Protein 2NRA (pdb70)

Organism: Escherichia coli (NCBI:txid562)

InterPro domains:
  IPR000525 Initiator Rep protein, WH1 domain [PF01051] (15-178)
  IPR036388 Winged helix-like DNA-binding domain superfamily [G3DSA:1.10.10.10] (1-166)
  IPR036388 Winged helix-like DNA-binding domain superfamily [G3DSA:1.10.10.10] (167-276)
  IPR036390 Winged helix DNA-binding domain superfamily [SSF46785] (10-150)
  IPR036390 Winged helix DNA-binding domain superfamily [SSF46785] (152-266)

B-factor: mean 81.52, std 14.42, range [54.98, 147.22]

Sequence (252 aa):
VNKKTKIRHRNELNHTLAQLPLPAKRVMYMALALIDSKEPLERGRVFKIRAEDLAALAKITPSLAYRQLKEGGKLLGASKISLRGDDIIALAKELNSEELDLNIIEWIAYSPDEGYLSLKFTRTIEPYISSLIGKKNKFTTQLLTASLRLSSQYSSSLYQLIRKHYSNFKKKNYFIISVDELKEELIAYTFDKDGNIEYKYPDFPIFKRDVLNKAIAEIKKKTEISFVGFTVHEKEGRKISKLKFEFVVDED

Solvent-accessible surface area: 13627 Å² total; per-residue (Å²): 90,77,170,82,27,109,2,38,0,35,26,65,0,14,30,2,2,4,79,4,53,43,27,0,9,11,1,1,5,10,0,3,18,77,17,85,18,43,90,113,13,134,149,60,64,75,3,94,7,96,0,117,72,2,5,72,29,3,154,48,101,70,79,44,0,92,147,19,0,83,77,0,2,139,62,0,25,66,21,125,4,26,41,148,48,90,28,41,67,44,2,50,73,84,63,160,161,173,141,109,66,63,49,2,9,109,117,40,40,39,23,108,139,112,21,42,2,12,0,51,12,3,145,10,0,26,27,2,1,36,0,127,124,37,152,127,113,111,16,1,41,2,31,0,21,3,6,0,68,1,60,37,65,40,1,10,6,0,1,10,5,0,11,75,64,38,73,93,80,63,81,56,8,137,12,95,14,32,25,60,71,0,8,56,38,0,30,0,35,57,128,95,191,100,62,106,110,98,49,97,59,111,78,35,98,69,0,85,131,40,1,0,63,138,3,15,60,31,0,104,162,62,26,23,0,29,145,9,35,41,80,90,97,77,171,90,78,111,169,54,17,74,4,88,0,79,2,44,23,72,122,177

Foldseek 3Di:
DDQQQKFKWFPQQLLLLLPQDLLLNLVVLQQRSPDPLAAFDPQQDKDKDFLVVLCVLQVHPSVVSLVSQQVSQVRLQVGFRDGDDVVVVVLVVVLDVDDDDGRQFPDKDADVPPRIIMTGGDPSRRPGRRDNPDPVLRMFMDGSSLCSHQPDSLLNLVRRVVRSQPDDVDWKTKDKDWPVVSCSSSVQWDDDDPDDIDGHQPAPVSCCVVRVPVNQVRCCVRHQWPDKDKDQDDCPPPDGTMIMIMTTGHPD

Structure (mmCIF, N/CA/C/O backbone):
data_2NRA
#
_entry.id   2NRA
#
_cell.length_a   125.900
_cell.length_b   125.900
_cell.length_c   138.200
_cell.angle_alpha   90.00
_cell.angle_beta   90.00
_cell.angle_gamma   120.00
#
_symmetry.space_group_name_H-M   'P 61 2 2'
#
loop_
_entity.id
_entity.type
_entity.pdbx_description
1 polymer "5'-D(*GP*AP*AP*CP*AP*TP*GP*AP*GP*AP*GP*CP*TP*TP*AP*GP*TP*AP*CP*GP*TP*CP*T)-3'"
2 polymer "5'-D(*GP*AP*CP*GP*TP*AP*CP*TP*AP*AP*GP*CP*TP*CP*TP*CP*AP*TP*GP*TP*TP*CP*T)-3'"
3 polymer 'PI protein'
#
loop_
_atom_site.group_PDB
_atom_site.id
_atom_site.type_symbol
_atom_site.label_atom_id
_atom_site.label_alt_id
_atom_site.label_comp_id
_atom_site.label_asym_id
_atom_site.label_entity_id
_atom_site.label_seq_id
_atom_site.pdbx_PDB_ins_code
_atom_site.Cartn_x
_atom_site.Cartn_y
_atom_site.Cartn_z
_atom_site.occupancy
_atom_site.B_iso_or_equiv
_atom_site.auth_seq_id
_atom_site.auth_comp_id
_atom_site.auth_asym_id
_atom_site.auth_atom_id
_atom_site.pdbx_PDB_model_num
ATOM 937 N N . VAL C 3 9 ? -23.237 94.210 53.557 1.00 94.53 9 VAL C N 1
ATOM 938 C CA . VAL C 3 9 ? -23.981 93.877 54.806 1.00 94.65 9 VAL C CA 1
ATOM 939 C C . VAL C 3 9 ? -25.380 94.481 54.725 1.00 94.52 9 VAL C C 1
ATOM 940 O O . VAL C 3 9 ? -25.508 95.690 54.494 1.00 95.27 9 VAL C O 1
ATOM 942 N N . ASN C 3 10 ? -26.415 93.655 54.929 1.00 93.67 10 ASN C N 1
ATOM 943 C CA . ASN C 3 10 ? -27.836 94.026 54.666 1.00 92.60 10 ASN C CA 1
ATOM 944 C C . ASN C 3 10 ? -28.129 94.217 53.151 1.00 91.78 10 ASN C C 1
ATOM 945 O O . ASN C 3 10 ? -27.234 94.082 52.317 1.00 91.41 10 ASN C O 1
ATOM 947 N N . LYS C 3 11 ? -29.378 94.523 52.806 1.00 90.88 11 LYS C N 1
ATOM 948 C CA . LYS C 3 11 ? -29.850 94.418 51.419 1.00 89.78 11 LYS C CA 1
ATOM 949 C C . LYS C 3 11 ? -30.203 95.775 50.769 1.00 88.88 11 LYS C C 1
ATOM 950 O O . LYS C 3 11 ? -30.566 95.833 49.580 1.00 88.81 11 LYS C O 1
ATOM 956 N N . LYS C 3 12 ? -30.108 96.850 51.558 1.00 87.37 12 LYS C N 1
ATOM 957 C CA . LYS C 3 12 ? -30.264 98.226 51.059 1.00 85.68 12 LYS C CA 1
ATOM 958 C C . LYS C 3 12 ? -28.925 98.985 51.139 1.00 84.48 12 LYS C C 1
ATOM 959 O O . LYS C 3 12 ? -28.866 100.215 51.131 1.00 83.87 12 LYS C O 1
ATOM 961 N N . THR C 3 13 ? -27.855 98.205 51.205 1.00 83.29 13 THR C N 1
ATOM 962 C CA . THR C 3 13 ? -26.480 98.692 51.205 1.00 82.45 13 THR C CA 1
ATOM 963 C C . THR C 3 13 ? -26.062 99.414 49.913 1.00 81.36 13 THR C C 1
ATOM 964 O O . THR C 3 13 ? -26.526 99.091 48.814 1.00 81.44 13 THR C O 1
ATOM 968 N N . LYS C 3 14 ? -25.176 100.390 50.061 1.00 79.90 14 LYS C N 1
ATOM 969 C CA . LYS C 3 14 ? -24.746 101.220 48.947 1.00 78.62 14 LYS C CA 1
ATOM 970 C C . LYS C 3 14 ? -23.248 101.231 48.882 1.00 76.98 14 LYS C C 1
ATOM 971 O O . LYS C 3 14 ? -22.577 101.194 49.895 1.00 76.95 14 LYS C O 1
ATOM 977 N N . ILE C 3 15 ? -22.736 101.276 47.668 1.00 75.47 15 ILE C N 1
ATOM 978 C CA . ILE C 3 15 ? -21.321 101.366 47.428 1.00 73.73 15 ILE C CA 1
ATOM 979 C C . ILE C 3 15 ? -21.131 102.656 46.679 1.00 72.83 15 ILE C C 1
ATOM 980 O O . ILE C 3 15 ? -22.039 103.112 45.991 1.00 72.51 15 ILE C O 1
ATOM 985 N N . ARG C 3 16 ? -19.957 103.250 46.831 1.00 71.94 16 ARG C N 1
ATOM 986 C CA . ARG C 3 16 ? -19.708 104.589 46.339 1.00 71.52 16 ARG C CA 1
ATOM 987 C C . ARG C 3 16 ? -18.237 104.701 45.964 1.00 71.16 16 ARG C C 1
ATOM 988 O O . ARG C 3 16 ? -17.383 104.152 46.669 1.00 70.77 16 ARG C O 1
ATOM 996 N N . HIS C 3 17 ? -17.960 105.376 44.841 1.00 70.83 17 HIS C N 1
ATOM 997 C CA . HIS C 3 17 ? -16.604 105.537 44.302 1.00 70.58 17 HIS C CA 1
ATOM 998 C C . HIS C 3 17 ? -16.508 106.763 43.420 1.00 70.62 17 HIS C C 1
ATOM 999 O O . HIS C 3 17 ? -17.533 107.277 42.982 1.00 70.86 17 HIS C O 1
ATOM 1006 N N . ARG C 3 18 ? -15.290 107.235 43.146 1.00 70.71 18 ARG C N 1
ATOM 1007 C CA . ARG C 3 18 ? -15.131 108.408 42.270 1.00 70.90 18 ARG C CA 1
ATOM 1008 C C . ARG C 3 18 ? -15.544 108.098 40.841 1.00 70.11 18 ARG C C 1
ATOM 1009 O O . ARG C 3 18 ? -15.342 107.001 40.354 1.00 70.43 18 ARG C O 1
ATOM 1017 N N . ASN C 3 19 ? -16.172 109.054 40.178 1.00 69.71 19 ASN C N 1
ATOM 1018 C CA . ASN C 3 19 ? -16.592 108.855 38.804 1.00 68.82 19 ASN C CA 1
ATOM 1019 C C . ASN C 3 19 ? -15.426 108.407 37.966 1.00 68.68 19 ASN C C 1
ATOM 1020 O O . ASN C 3 19 ? -15.562 107.582 37.075 1.00 69.43 19 ASN C O 1
ATOM 1025 N N . GLU C 3 20 ? -14.257 108.924 38.289 1.00 68.19 20 GLU C N 1
ATOM 1026 C CA . GLU C 3 20 ? -13.065 108.599 37.556 1.00 67.60 20 GLU C CA 1
ATOM 1027 C C . GLU C 3 20 ? -12.811 107.107 37.519 1.00 66.98 20 GLU C C 1
ATOM 1028 O O . GLU C 3 20 ? -12.010 106.660 36.716 1.00 67.43 20 GLU C O 1
ATOM 1034 N N . LEU C 3 21 ? -13.499 106.333 38.361 1.00 66.44 21 LEU C N 1
ATOM 1035 C CA . LEU C 3 21 ? -13.258 104.884 38.447 1.00 65.89 21 LEU C CA 1
ATOM 1036 C C . LEU C 3 21 ? -14.220 104.025 37.612 1.00 66.13 21 LEU C C 1
ATOM 1037 O O . LEU C 3 21 ? -14.048 102.811 37.470 1.00 66.45 21 LEU C O 1
ATOM 1042 N N . ASN C 3 22 ? -15.219 104.664 37.035 1.00 66.18 22 ASN C N 1
ATOM 1043 C CA . ASN C 3 22 ? -16.278 103.940 36.381 1.00 65.89 22 ASN C CA 1
ATOM 1044 C C . ASN C 3 22 ? -15.792 103.042 35.299 1.00 65.54 22 ASN C C 1
ATOM 1045 O O . ASN C 3 22 ? -16.127 101.870 35.282 1.00 65.46 22 ASN C O 1
ATOM 1050 N N . HIS C 3 23 ? -14.970 103.593 34.424 1.00 65.45 23 HIS C N 1
ATOM 1051 C CA . HIS C 3 23 ? -14.432 102.844 33.307 1.00 65.43 23 HIS C CA 1
ATOM 1052 C C . HIS C 3 23 ? -13.644 101.619 33.748 1.00 64.70 23 HIS C C 1
ATOM 1053 O O . HIS C 3 23 ? -13.695 100.575 33.111 1.00 64.39 23 HIS C O 1
ATOM 1060 N N . THR C 3 24 ? -12.912 101.744 34.843 1.00 64.07 24 THR C N 1
ATOM 1061 C CA . THR C 3 24 ? -12.152 100.616 35.330 1.00 63.40 24 THR C CA 1
ATOM 1062 C C . THR C 3 24 ? -13.093 99.488 35.692 1.00 63.17 24 THR C C 1
ATOM 1063 O O . THR C 3 24 ? -12.865 98.337 35.312 1.00 63.90 24 THR C O 1
ATOM 1067 N N . LEU C 3 25 ? -14.160 99.813 36.413 1.00 62.38 25 LEU C N 1
ATOM 1068 C CA . LEU C 3 25 ? -15.111 98.799 36.831 1.00 60.75 25 LEU C CA 1
ATOM 1069 C C . LEU C 3 25 ? -15.761 98.152 35.626 1.00 60.29 25 LEU C C 1
ATOM 1070 O O . LEU C 3 25 ? -15.866 96.939 35.568 1.00 59.98 25 LEU C O 1
ATOM 1075 N N . ALA C 3 26 ? -16.152 98.955 34.649 1.00 60.11 26 ALA C N 1
ATOM 1076 C CA . ALA C 3 26 ? -16.829 98.445 33.468 1.00 60.91 26 ALA C CA 1
ATOM 1077 C C . ALA C 3 26 ? -15.972 97.380 32.738 1.00 62.10 26 ALA C C 1
ATOM 1078 O O . ALA C 3 26 ? -16.470 96.318 32.302 1.00 62.43 26 ALA C O 1
ATOM 1080 N N . GLN C 3 27 ? -14.679 97.669 32.618 1.00 62.90 27 GLN C N 1
ATOM 1081 C CA . GLN C 3 27 ? -13.714 96.734 32.072 1.00 63.12 27 GLN C CA 1
ATOM 1082 C C . GLN C 3 27 ? -13.655 95.376 32.745 1.00 62.47 27 GLN C C 1
ATOM 1083 O O . GLN C 3 27 ? -13.240 94.429 32.108 1.00 62.92 27 GLN C O 1
ATOM 1089 N N . LEU C 3 28 ? -13.994 95.274 34.026 1.00 61.92 28 LEU C N 1
ATOM 1090 C CA . LEU C 3 28 ? -13.737 94.026 34.737 1.00 61.87 28 LEU C CA 1
ATOM 1091 C C . LEU C 3 28 ? -14.719 92.947 34.303 1.00 62.76 28 LEU C C 1
ATOM 1092 O O . LEU C 3 28 ? -15.947 93.166 34.318 1.00 63.68 28 LEU C O 1
ATOM 1097 N N . PRO C 3 29 ? -14.194 91.775 33.912 1.00 62.47 29 PRO C N 1
ATOM 1098 C CA . PRO C 3 29 ? -14.995 90.582 33.806 1.00 62.55 29 PRO C CA 1
ATOM 1099 C C . PRO C 3 29 ? -15.940 90.414 35.004 1.00 63.08 29 PRO C C 1
ATOM 1100 O O . PRO C 3 29 ? -15.596 90.743 36.162 1.00 63.47 29 PRO C O 1
ATOM 1104 N N . LEU C 3 30 ? -17.121 89.885 34.718 1.00 63.16 30 LEU C N 1
ATOM 1105 C CA . LEU C 3 30 ? -18.170 89.748 35.717 1.00 63.17 30 LEU C CA 1
ATOM 1106 C C . LEU C 3 30 ? -17.700 89.231 37.080 1.00 62.72 30 LEU C C 1
ATOM 1107 O O . LEU C 3 30 ? -18.118 89.759 38.113 1.00 62.75 30 LEU C O 1
ATOM 1112 N N . PRO C 3 31 ? -16.855 88.183 37.098 1.00 62.26 31 PRO C N 1
ATOM 1113 C CA . PRO C 3 31 ? -16.491 87.717 38.425 1.00 61.87 31 PRO C CA 1
ATOM 1114 C C . PRO C 3 31 ? -15.674 88.696 39.209 1.00 61.39 31 PRO C C 1
ATOM 1115 O O . PRO C 3 31 ? -15.984 88.908 40.358 1.00 62.22 31 PRO C O 1
ATOM 1119 N N . ALA C 3 32 ? -14.689 89.335 38.605 1.00 61.02 32 ALA C N 1
ATOM 1120 C CA . ALA C 3 32 ? -13.841 90.243 39.358 1.00 61.11 32 ALA C CA 1
ATOM 1121 C C . ALA C 3 32 ? -14.727 91.364 39.825 1.00 61.74 32 ALA C C 1
ATOM 1122 O O . ALA C 3 32 ? -14.676 91.804 40.985 1.00 61.44 32 ALA C O 1
ATOM 1124 N N . LYS C 3 33 ? -15.600 91.772 38.911 1.00 62.62 33 LYS C N 1
ATOM 1125 C CA . LYS C 3 33 ? -16.558 92.822 39.178 1.00 63.18 33 LYS C CA 1
ATOM 1126 C C . LYS C 3 33 ? -17.228 92.496 40.472 1.00 62.59 33 LYS C C 1
ATOM 1127 O O . LYS C 3 33 ? -17.241 93.301 41.380 1.00 63.24 33 LYS C O 1
ATOM 1133 N N . ARG C 3 34 ? -17.759 91.287 40.561 1.00 61.96 34 ARG C N 1
ATOM 1134 C CA . ARG C 3 34 ? -18.418 90.866 41.765 1.00 61.28 34 ARG C CA 1
ATOM 1135 C C . ARG C 3 34 ? -17.510 91.009 42.964 1.00 61.16 34 ARG C C 1
ATOM 1136 O O . ARG C 3 34 ? -17.895 91.638 43.940 1.00 61.80 34 ARG C O 1
ATOM 1144 N N . VAL C 3 35 ? -16.285 90.520 42.907 1.00 60.58 35 VAL C N 1
ATOM 1145 C CA . VAL C 3 35 ? -15.518 90.609 44.131 1.00 60.29 35 VAL C CA 1
ATOM 1146 C C . VAL C 3 35 ? -15.240 92.042 44.492 1.00 60.51 35 VAL C C 1
ATOM 1147 O O . VAL C 3 35 ? -15.295 92.406 45.656 1.00 60.32 35 VAL C O 1
ATOM 1151 N N . MET C 3 36 ? -15.023 92.870 43.486 1.00 61.31 36 MET C N 1
ATOM 1152 C CA . MET C 3 36 ? -14.769 94.286 43.702 1.00 62.56 36 MET C CA 1
ATOM 1153 C C . MET C 3 36 ? -15.872 94.998 44.463 1.00 63.71 36 MET C C 1
ATOM 1154 O O . MET C 3 36 ? -15.582 95.797 45.342 1.00 64.05 36 MET C O 1
ATOM 1159 N N . TYR C 3 37 ? -17.128 94.733 44.112 1.00 64.81 37 TYR C N 1
ATOM 1160 C CA . TYR C 3 37 ? -18.228 95.397 44.755 1.00 66.36 37 TYR C CA 1
ATOM 1161 C C . TYR C 3 37 ? -18.383 94.935 46.200 1.00 66.79 37 TYR C C 1
ATOM 1162 O O . TYR C 3 37 ? -18.653 95.740 47.094 1.00 66.89 37 TYR C O 1
ATOM 1171 N N . MET C 3 38 ? -18.227 93.638 46.432 1.00 66.98 38 MET C N 1
ATOM 1172 C CA . MET C 3 38 ? -18.21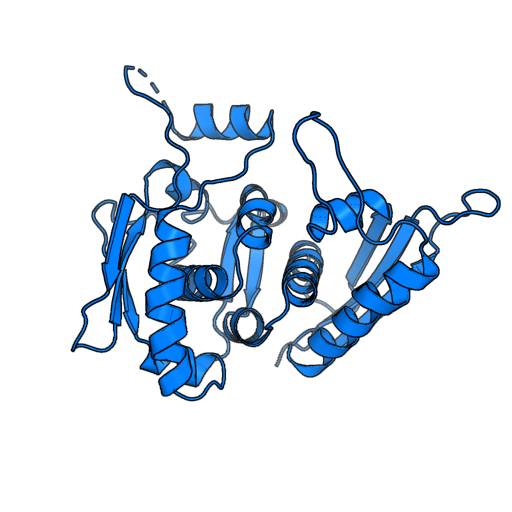0 93.112 47.784 1.00 67.32 38 MET C CA 1
ATOM 1173 C C . MET C 3 38 ? -17.204 93.869 48.623 1.00 66.63 38 MET C C 1
ATOM 1174 O O . MET C 3 38 ? -17.514 94.341 49.731 1.00 66.45 38 MET C O 1
ATOM 1179 N N . ALA C 3 39 ? -15.993 93.988 48.099 1.00 65.93 39 ALA C N 1
ATOM 1180 C CA . ALA C 3 39 ? -14.978 94.708 48.828 1.00 66.20 39 ALA C CA 1
ATOM 1181 C C . ALA C 3 39 ? -15.464 96.134 49.135 1.00 66.32 39 ALA C C 1
ATOM 1182 O O . ALA C 3 39 ? -15.350 96.586 50.274 1.00 66.95 39 ALA C O 1
ATOM 1184 N N . LEU C 3 40 ? -16.051 96.823 48.160 1.00 65.63 40 LEU C N 1
ATOM 1185 C CA . LEU C 3 40 ? -16.544 98.170 48.429 1.00 65.45 40 LEU C CA 1
ATOM 1186 C C . LEU C 3 40 ? -17.680 98.194 49.442 1.00 65.50 40 L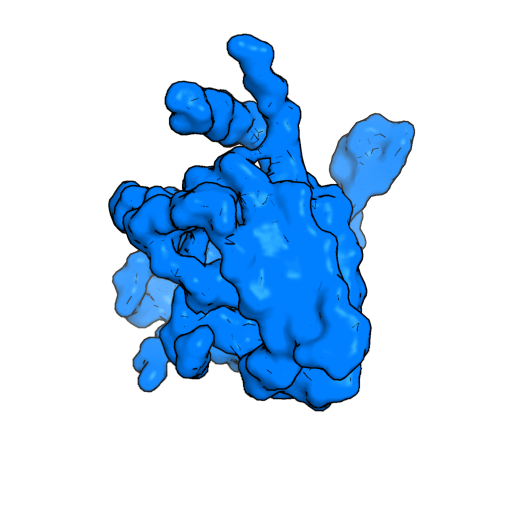EU C C 1
ATOM 1187 O O . LEU C 3 40 ? -17.800 99.157 50.208 1.00 64.95 40 LEU C O 1
ATOM 1192 N N . ALA C 3 41 ? -18.494 97.133 49.452 1.00 65.79 41 ALA C N 1
ATOM 1193 C CA . ALA C 3 41 ? -19.589 97.015 50.409 1.00 65.94 41 ALA C CA 1
ATOM 1194 C C . ALA C 3 41 ? -19.019 97.122 51.811 1.00 66.76 41 ALA C C 1
ATOM 1195 O O . ALA C 3 41 ? -19.657 97.675 52.704 1.00 67.04 41 ALA C O 1
ATOM 1197 N N . LEU C 3 42 ? -17.795 96.633 51.991 1.00 67.48 42 LEU C N 1
ATOM 1198 C CA . LEU C 3 42 ? -17.156 96.628 53.298 1.00 67.89 42 LEU C CA 1
ATOM 1199 C C . LEU C 3 42 ? -16.562 97.967 53.700 1.00 68.49 42 LEU C C 1
ATOM 1200 O O . LEU C 3 42 ? -15.922 98.068 54.744 1.00 68.00 42 LEU C O 1
ATOM 1205 N N . ILE C 3 43 ? -16.740 98.997 52.882 1.00 69.61 43 ILE C N 1
ATOM 1206 C CA . ILE C 3 43 ? -15.971 100.217 53.112 1.00 70.94 43 ILE C CA 1
ATOM 1207 C C . ILE C 3 43 ? -16.787 101.396 53.599 1.00 72.39 43 ILE C C 1
ATOM 1208 O O . ILE C 3 43 ? -17.781 101.789 52.976 1.00 72.75 43 ILE C O 1
ATOM 1213 N N . ASP C 3 44 ? -16.380 101.991 54.710 1.00 74.22 44 ASP C N 1
ATOM 1214 C CA . ASP C 3 44 ? -16.981 103.272 55.006 1.00 76.15 44 ASP C CA 1
ATOM 1215 C C . ASP C 3 44 ? -16.408 104.290 54.014 1.00 77.39 44 ASP C C 1
ATOM 1216 O O . ASP C 3 44 ? -15.302 104.829 54.192 1.00 78.19 44 ASP C O 1
ATOM 1221 N N . SER C 3 45 ? -17.178 104.526 52.964 1.00 78.14 45 SER C N 1
ATOM 1222 C CA . SER C 3 45 ? -16.827 105.423 51.882 1.00 79.09 45 SER C CA 1
ATOM 1223 C C . SER C 3 45 ? -16.281 106.813 52.288 1.00 79.64 45 SER C C 1
ATOM 1224 O O . SER C 3 45 ? -15.492 107.412 51.548 1.00 79.71 45 SER C O 1
ATOM 1227 N N . LYS C 3 46 ? -16.706 107.325 53.449 1.00 80.34 46 LYS C N 1
ATOM 1228 C CA . LYS C 3 46 ? -16.375 108.703 53.887 1.00 80.82 46 LYS C CA 1
ATOM 1229 C C . LYS C 3 46 ? -15.040 108.879 54.616 1.00 81.14 46 LYS C C 1
ATOM 1230 O O . LYS C 3 46 ? -14.499 109.977 54.650 1.00 80.99 46 LYS C O 1
ATOM 1232 N N . GLU C 3 47 ? -14.523 107.806 55.206 1.00 81.81 47 GLU C N 1
ATOM 1233 C CA . GLU C 3 47 ? -13.270 107.859 55.959 1.00 82.45 47 GLU C CA 1
ATOM 1234 C C . GLU C 3 47 ? -12.112 107.262 55.135 1.00 82.66 47 GLU C C 1
ATOM 1235 O O . GLU C 3 47 ? -12.359 106.598 54.128 1.00 82.39 47 GLU C O 1
ATOM 1241 N N . PRO C 3 48 ? -10.845 107.502 55.549 1.00 82.94 48 PRO C N 1
ATOM 1242 C CA . PRO C 3 48 ? -9.687 106.800 54.958 1.00 83.28 48 PRO C CA 1
ATOM 1243 C C . PRO C 3 48 ? -9.672 105.286 55.212 1.00 83.71 48 PRO C C 1
ATOM 1244 O O . PRO C 3 48 ? -10.491 104.770 55.971 1.00 83.74 48 PRO C O 1
ATOM 1248 N N . LEU C 3 49 ? -8.745 104.586 54.569 1.00 84.38 49 LEU C N 1
ATOM 1249 C CA . LEU C 3 49 ? -8.546 103.168 54.828 1.00 85.34 49 LEU C CA 1
ATOM 1250 C C . LEU C 3 49 ? -7.351 102.973 55.722 1.00 86.42 49 LEU C C 1
ATOM 1251 O O . LEU C 3 49 ? -6.334 103.623 55.521 1.00 86.90 49 LEU C O 1
ATOM 1256 N N . GLU C 3 50 ? -7.446 102.051 56.673 1.00 87.64 50 GLU C N 1
ATOM 1257 C CA . GLU C 3 50 ? -6.294 101.678 57.521 1.00 89.05 50 GLU C CA 1
ATOM 1258 C C . GLU C 3 50 ? -4.967 101.300 56.787 1.00 89.25 50 GLU C C 1
ATOM 1259 O O . GLU C 3 50 ? -3.984 100.897 57.434 1.00 89.43 50 GLU C O 1
ATOM 1265 N N . ARG C 3 51 ? -4.944 101.448 55.454 1.00 89.49 51 ARG C N 1
ATOM 1266 C CA . ARG C 3 51 ? -3.743 101.224 54.594 1.00 89.43 51 ARG C CA 1
ATOM 1267 C C . ARG C 3 51 ? -3.231 99.771 54.604 1.00 88.98 51 ARG C C 1
ATOM 1268 O O . ARG C 3 51 ? -3.148 99.123 53.546 1.00 89.07 51 ARG C O 1
ATOM 1276 N N . GLY C 3 52 ? -2.873 99.272 55.791 1.00 87.92 52 GLY C N 1
ATOM 1277 C CA . GLY C 3 52 ? -2.513 97.865 55.940 1.00 86.30 52 GLY C CA 1
ATOM 1278 C C . GLY C 3 52 ? -3.739 97.008 56.214 1.00 84.84 52 GLY C C 1
ATOM 1279 O O . GLY C 3 52 ? -3.719 96.161 57.124 1.00 85.31 52 GLY C O 1
ATOM 1280 N N . ARG C 3 53 ? -4.801 97.211 55.433 1.00 82.47 53 ARG C N 1
ATOM 1281 C CA . ARG C 3 53 ? -6.102 96.692 55.819 1.00 80.38 53 ARG C CA 1
ATOM 1282 C C . ARG C 3 53 ? -6.546 95.538 54.966 1.00 78.14 53 ARG C C 1
ATOM 1283 O O . ARG C 3 53 ? -6.578 95.649 53.754 1.00 78.29 53 ARG C O 1
ATOM 1291 N N . VAL C 3 54 ? -6.923 94.438 55.599 1.00 75.68 54 VAL C N 1
ATOM 1292 C CA . VAL C 3 54 ? -7.333 93.239 54.853 1.00 73.57 54 VAL C CA 1
ATOM 1293 C C . VAL C 3 54 ? -8.839 93.016 54.847 1.00 72.13 54 VAL C C 1
ATOM 1294 O O . VAL C 3 54 ? -9.494 93.141 55.884 1.00 72.05 54 VAL C O 1
ATOM 1298 N N . PHE C 3 55 ? -9.366 92.671 53.675 1.00 70.24 55 PHE C N 1
ATOM 1299 C CA . PHE C 3 55 ? -10.783 92.403 53.475 1.00 68.88 55 PHE C CA 1
ATOM 1300 C C . PHE C 3 55 ? -11.022 90.926 53.291 1.00 68.09 55 PHE C C 1
ATOM 1301 O O . PHE C 3 55 ? -10.578 90.380 52.284 1.00 68.56 55 PHE C O 1
ATOM 1309 N N . LYS C 3 56 ? -11.696 90.258 54.231 1.00 66.79 56 LYS C N 1
ATOM 1310 C CA . LYS C 3 56 ? -12.176 88.898 53.959 1.00 66.13 56 LYS C CA 1
ATOM 1311 C C . LYS C 3 56 ? -13.449 89.012 53.160 1.00 65.54 56 LYS C C 1
ATOM 1312 O O . LYS C 3 56 ? -14.284 89.841 53.429 1.00 66.01 56 LYS C O 1
ATOM 1318 N N . ILE C 3 57 ? -13.584 88.194 52.142 1.00 65.06 57 ILE C N 1
ATOM 1319 C CA . ILE C 3 57 ? -14.808 88.154 51.400 1.00 64.39 57 ILE C CA 1
ATOM 1320 C C . ILE C 3 57 ? -15.260 86.693 51.373 1.00 64.35 57 ILE C C 1
ATOM 1321 O O . ILE C 3 57 ? -14.448 85.793 51.152 1.00 64.40 57 ILE C O 1
ATOM 1326 N N . ARG C 3 58 ? -16.540 86.464 51.640 1.00 63.98 58 ARG C N 1
ATOM 1327 C CA . ARG C 3 58 ? -17.043 85.113 51.824 1.00 63.98 58 ARG C CA 1
ATOM 1328 C C . ARG C 3 58 ? -17.989 84.706 50.724 1.00 64.35 58 ARG C C 1
ATOM 1329 O O . ARG C 3 58 ? -18.987 85.378 50.485 1.00 64.22 58 ARG C O 1
ATOM 1337 N N . ALA C 3 59 ? -17.695 83.593 50.060 1.00 65.11 59 ALA C N 1
ATOM 1338 C CA . ALA C 3 59 ? -18.570 83.112 48.980 1.00 65.98 59 ALA C CA 1
ATOM 1339 C C . ALA C 3 59 ? -20.026 83.026 49.474 1.00 66.74 59 ALA C C 1
ATOM 1340 O O . ALA C 3 59 ? -20.961 83.457 48.796 1.00 66.75 59 ALA C O 1
ATOM 1342 N N . GLU C 3 60 ? -20.189 82.496 50.685 1.00 67.52 60 GLU C N 1
ATOM 1343 C CA . GLU C 3 60 ? -21.468 82.450 51.365 1.00 68.07 60 GLU C CA 1
ATOM 1344 C C . GLU C 3 60 ? -22.236 83.761 51.223 1.00 67.68 60 GLU C C 1
ATOM 1345 O O . GLU C 3 60 ? -23.359 83.751 50.749 1.00 68.30 60 GLU C O 1
ATOM 1351 N N . ASP C 3 61 ? -21.633 84.885 51.602 1.00 67.25 61 ASP C N 1
ATOM 1352 C CA . ASP C 3 61 ? -22.322 86.177 51.520 1.00 66.91 61 ASP C CA 1
ATOM 1353 C C . ASP C 3 61 ? -22.595 86.571 50.063 1.00 66.45 61 ASP C C 1
ATOM 1354 O O . ASP C 3 61 ? -23.685 87.056 49.722 1.00 66.16 61 ASP C O 1
ATOM 1359 N N . LEU C 3 62 ? -21.606 86.354 49.202 1.00 65.83 62 LEU C N 1
ATOM 1360 C CA . LEU C 3 62 ? -21.778 86.620 47.777 1.00 65.33 62 LEU C CA 1
ATOM 1361 C C . LEU C 3 62 ? -23.058 85.970 47.275 1.00 64.90 62 LEU C C 1
ATOM 1362 O O . LEU C 3 62 ? -23.891 86.612 46.627 1.00 64.64 62 LEU C O 1
ATOM 1367 N N . ALA C 3 63 ? -23.196 84.689 47.602 1.00 64.53 63 ALA C N 1
ATOM 1368 C CA . ALA C 3 63 ? -24.249 83.856 47.065 1.00 63.85 63 ALA C CA 1
ATOM 1369 C C . ALA C 3 63 ? -25.563 84.426 47.501 1.00 63.41 63 ALA C C 1
ATOM 1370 O O . ALA C 3 63 ? -26.402 84.749 46.661 1.00 63.48 63 ALA C O 1
ATOM 1372 N N . ALA C 3 64 ? -25.706 84.600 48.812 1.00 62.95 64 ALA C N 1
ATOM 1373 C CA . ALA C 3 64 ? -26.915 85.145 49.419 1.00 62.94 64 ALA C CA 1
ATOM 1374 C C . ALA C 3 64 ? -27.280 86.449 48.737 1.00 63.72 64 ALA C C 1
ATOM 1375 O O . ALA C 3 64 ? -28.418 86.655 48.318 1.00 63.80 64 ALA C O 1
ATOM 1377 N N . LEU C 3 65 ? -26.272 87.307 48.590 1.00 64.65 65 LEU C N 1
ATOM 1378 C CA . LEU C 3 65 ? -26.433 88.639 48.024 1.00 64.50 65 LEU C CA 1
ATOM 1379 C C . LEU C 3 65 ? -26.695 88.658 46.545 1.00 64.35 65 LEU C C 1
ATOM 1380 O O . LEU C 3 65 ? -27.427 89.511 46.069 1.00 64.77 65 LEU C O 1
ATOM 1385 N N . ALA C 3 66 ? -26.099 87.741 45.801 1.00 64.34 66 ALA C N 1
ATOM 1386 C CA . ALA C 3 66 ? -26.317 87.765 44.367 1.00 64.39 66 ALA C CA 1
ATOM 1387 C C . ALA C 3 66 ? -27.324 86.717 43.940 1.00 64.57 66 ALA C C 1
ATOM 1388 O O . ALA C 3 66 ? -27.553 86.533 42.748 1.00 64.34 66 ALA C O 1
ATOM 1390 N N . LYS C 3 67 ? -27.941 86.047 44.917 1.00 64.68 67 LYS C N 1
ATOM 1391 C CA . LYS C 3 67 ? -28.998 85.071 44.642 1.00 64.96 67 LYS C CA 1
ATOM 1392 C C . LYS C 3 67 ? -28.464 84.030 43.668 1.00 64.33 67 LYS C C 1
ATOM 1393 O O . LYS C 3 67 ? -29.035 83.812 42.622 1.00 64.98 67 LYS C O 1
ATOM 1399 N N . ILE C 3 68 ? -27.368 83.394 44.038 1.00 63.87 68 ILE C N 1
ATOM 1400 C CA . ILE C 3 68 ? -26.572 82.533 43.181 1.00 63.46 68 ILE C CA 1
ATOM 1401 C C . ILE C 3 68 ? -26.348 81.286 44.027 1.00 63.12 68 ILE C C 1
ATOM 1402 O O . ILE C 3 68 ? -26.177 81.399 45.252 1.00 62.96 68 ILE C O 1
ATOM 1407 N N . THR C 3 69 ? -26.366 80.095 43.441 1.00 62.56 69 THR C N 1
ATOM 1408 C CA . THR C 3 69 ? -26.071 78.922 44.289 1.00 62.44 69 THR C CA 1
ATOM 1409 C C . THR C 3 69 ? -24.635 79.016 44.824 1.00 61.81 69 THR C C 1
ATOM 1410 O O . THR C 3 69 ? -23.737 79.463 44.101 1.00 61.79 69 THR C O 1
ATOM 1414 N N . PRO C 3 70 ? -24.414 78.623 46.098 1.00 61.21 70 PRO C N 1
ATOM 1415 C CA . PRO C 3 70 ? -23.077 78.703 46.697 1.00 60.68 70 PRO C CA 1
ATOM 1416 C C . PRO C 3 70 ? -21.966 78.081 45.816 1.00 60.63 70 PRO C C 1
ATOM 1417 O O . PRO C 3 70 ? -20.908 78.714 45.568 1.00 60.33 70 PRO C O 1
ATOM 1421 N N . SER C 3 71 ? -22.215 76.876 45.315 1.00 60.03 71 SER C N 1
ATOM 1422 C CA . SER C 3 71 ? -21.274 76.270 44.414 1.00 59.81 71 SER C CA 1
ATOM 1423 C C . SER C 3 71 ? -20.687 77.304 43.446 1.00 60.02 71 SER C C 1
ATOM 1424 O O . SER C 3 71 ? -19.466 77.407 43.318 1.00 60.62 71 SER C O 1
ATOM 1427 N N . LEU C 3 72 ? -21.535 78.090 42.784 1.00 60.05 72 LEU C N 1
ATOM 1428 C CA . LEU C 3 72 ? -21.028 79.048 41.797 1.00 60.03 72 LEU C CA 1
ATOM 1429 C C . LEU C 3 72 ? -20.193 80.125 42.480 1.00 60.81 72 LEU C C 1
ATOM 1430 O O . LEU C 3 72 ? -19.105 80.486 42.006 1.00 61.20 72 LEU C O 1
ATOM 1435 N N . ALA C 3 73 ? -20.716 80.628 43.598 1.00 60.89 73 ALA C N 1
ATOM 1436 C CA . ALA C 3 73 ? -20.083 81.709 44.311 1.00 60.60 73 ALA C CA 1
ATOM 1437 C C . ALA C 3 73 ? -18.673 81.325 44.635 1.00 60.75 73 ALA C C 1
ATOM 1438 O O . ALA C 3 73 ? -17.772 82.142 44.450 1.00 61.23 73 ALA C O 1
ATOM 1440 N N . TYR C 3 74 ? -18.468 80.086 45.093 1.00 60.36 74 TYR C N 1
ATOM 1441 C CA . TYR C 3 74 ? -17.116 79.622 45.365 1.00 60.02 74 TYR C CA 1
ATOM 1442 C C . TYR C 3 74 ? -16.268 79.783 44.105 1.00 60.19 74 TYR C C 1
ATOM 1443 O O . TYR C 3 74 ? -15.201 80.380 44.132 1.00 60.34 74 TYR C O 1
ATOM 1452 N N . ARG C 3 75 ? -16.758 79.275 42.987 1.00 60.30 75 ARG C N 1
ATOM 1453 C CA . ARG C 3 75 ? -15.998 79.366 41.761 1.00 60.93 75 ARG C CA 1
ATOM 1454 C C . ARG C 3 75 ? -15.721 80.818 41.415 1.00 60.30 75 ARG C C 1
ATOM 1455 O O . ARG C 3 75 ? -14.593 81.214 41.195 1.00 59.69 75 ARG C O 1
ATOM 1463 N N . GLN C 3 76 ? -16.774 81.611 41.381 1.00 60.76 76 GLN C N 1
ATOM 1464 C CA . GLN C 3 76 ? -16.658 82.978 40.933 1.00 61.38 76 GLN C CA 1
ATOM 1465 C C . GLN C 3 76 ? -15.683 83.761 41.816 1.00 61.57 76 GLN C C 1
ATOM 1466 O O . GLN C 3 76 ? -14.839 84.481 41.306 1.00 61.81 76 GLN C O 1
ATOM 1472 N N . LEU C 3 77 ? -15.790 83.600 43.130 1.00 61.82 77 LEU C N 1
ATOM 1473 C CA . LEU C 3 77 ? -14.866 84.224 44.055 1.00 62.31 77 LEU C CA 1
ATOM 1474 C C . LEU C 3 77 ? -13.437 83.848 43.678 1.00 62.49 77 LEU C C 1
ATOM 1475 O O . LEU C 3 77 ? -12.628 84.732 43.411 1.00 63.02 77 LEU C O 1
ATOM 1480 N N . LYS C 3 78 ? -13.124 82.549 43.614 1.00 62.03 78 LYS C N 1
ATOM 1481 C CA . LYS C 3 78 ? -11.756 82.155 43.375 1.00 61.75 78 LYS C CA 1
ATOM 1482 C C . LYS C 3 78 ? -11.279 82.800 42.097 1.00 61.57 78 LYS C C 1
ATOM 1483 O O . LYS C 3 78 ? -10.271 83.489 42.095 1.00 60.74 78 LYS C O 1
ATOM 1489 N N . GLU C 3 79 ? -12.049 82.626 41.030 1.00 62.52 79 GLU C N 1
ATOM 1490 C CA . GLU C 3 79 ? -11.698 83.161 39.722 1.00 63.65 79 GLU C CA 1
ATOM 1491 C C . GLU C 3 79 ? -11.621 84.662 39.652 1.00 63.65 79 GLU C C 1
ATOM 1492 O O . GLU C 3 79 ? -10.713 85.196 39.023 1.00 63.67 79 GLU C O 1
ATOM 1498 N N . GLY C 3 80 ? -12.583 85.333 40.291 1.00 63.71 80 GLY C N 1
ATOM 1499 C CA . GLY C 3 80 ? -12.683 86.769 40.263 1.00 63.17 80 GLY C CA 1
ATOM 1500 C C . GLY C 3 80 ? -11.440 87.270 40.939 1.00 63.75 80 GLY C C 1
ATOM 1501 O O . GLY C 3 80 ? -10.855 88.289 40.542 1.00 64.21 80 GLY C O 1
ATOM 1502 N N . GLY C 3 81 ? -11.017 86.536 41.959 1.00 63.78 81 GLY C N 1
ATOM 1503 C CA . GLY C 3 81 ? -9.787 86.867 42.672 1.00 64.07 81 GLY C CA 1
ATOM 1504 C C . GLY C 3 81 ? -8.585 86.882 41.744 1.00 63.87 81 GLY C C 1
ATOM 1505 O O . GLY C 3 81 ? -7.885 87.867 41.660 1.00 63.98 81 GLY C O 1
ATOM 1506 N N . LYS C 3 82 ? -8.354 85.797 41.029 1.00 63.77 82 LYS C N 1
ATOM 1507 C CA . LYS C 3 82 ? -7.330 85.836 40.019 1.00 64.58 82 LYS C CA 1
ATOM 1508 C C . LYS C 3 82 ? -7.470 87.075 39.133 1.00 64.13 82 LYS C C 1
ATOM 1509 O O . LYS C 3 82 ? -6.547 87.879 39.038 1.00 64.82 82 LYS C O 1
ATOM 1515 N N . LEU C 3 83 ? -8.617 87.244 38.501 1.00 63.39 83 LEU C N 1
ATOM 1516 C CA . LEU C 3 83 ? -8.743 88.300 37.520 1.00 62.90 83 LEU C CA 1
ATOM 1517 C C . LEU C 3 83 ? -8.474 89.665 38.109 1.00 62.92 83 LEU C C 1
ATOM 1518 O O . LEU C 3 83 ? -7.841 90.513 37.476 1.00 63.06 83 LEU C O 1
ATOM 1523 N N . LEU C 3 84 ? -8.943 89.871 39.328 1.00 62.95 84 LEU C N 1
ATOM 1524 C CA . LEU C 3 84 ? -8.822 91.164 39.958 1.00 62.75 84 LEU C CA 1
ATOM 1525 C C . LEU C 3 84 ? -7.363 91.448 40.148 1.00 63.41 84 LEU C C 1
ATOM 1526 O O . LEU C 3 84 ? -6.915 92.568 39.923 1.00 63.94 84 LEU C O 1
ATOM 1531 N N . GLY C 3 85 ? -6.627 90.410 40.544 1.00 63.77 85 GLY C N 1
ATOM 1532 C CA . GLY C 3 85 ? -5.208 90.501 40.788 1.00 64.48 85 GLY C CA 1
ATOM 1533 C C . GLY C 3 85 ? -4.561 91.146 39.595 1.00 65.14 85 GLY C C 1
ATOM 1534 O O . GLY C 3 85 ? -3.819 92.101 39.729 1.00 65.56 85 GLY C O 1
ATOM 1535 N N . ALA C 3 86 ? -4.889 90.647 38.418 1.00 66.23 86 ALA C N 1
ATOM 1536 C CA . ALA C 3 86 ? -4.325 91.159 37.182 1.00 67.54 86 ALA C CA 1
ATOM 1537 C C . ALA C 3 86 ? -4.739 92.604 36.890 1.00 68.84 86 ALA C C 1
ATOM 1538 O O . ALA C 3 86 ? -3.966 93.357 36.301 1.00 69.29 86 ALA C O 1
ATOM 1540 N N . SER C 3 87 ? -5.935 92.993 37.320 1.00 69.90 87 SER C N 1
ATOM 1541 C CA . SER C 3 87 ? -6.595 94.175 36.779 1.00 71.32 87 SER C CA 1
ATOM 1542 C C . SER C 3 87 ? -5.901 95.458 37.124 1.00 71.64 87 SER C C 1
ATOM 1543 O O . SER C 3 87 ? -5.408 95.599 38.227 1.00 72.08 87 SER C O 1
ATOM 1546 N N . LYS C 3 88 ? -5.879 96.394 36.181 1.00 72.48 88 LYS C N 1
ATOM 1547 C CA . LYS C 3 88 ? -5.329 97.734 36.432 1.00 73.42 88 LYS C CA 1
ATOM 1548 C C . LYS C 3 88 ? -6.381 98.822 36.386 1.00 73.87 88 LYS C C 1
ATOM 1549 O O . LYS C 3 88 ? -7.449 98.650 35.817 1.00 73.62 88 LYS C O 1
ATOM 1555 N N . ILE C 3 89 ? -6.038 99.968 36.954 1.00 75.14 89 ILE C N 1
ATOM 1556 C CA . ILE C 3 89 ? -6.872 101.161 36.884 1.00 76.35 89 ILE C CA 1
ATOM 1557 C C . ILE C 3 89 ? -6.742 101.775 35.502 1.00 77.77 89 ILE C C 1
ATOM 1558 O O . ILE C 3 89 ? -5.632 102.048 35.039 1.00 78.33 89 ILE C O 1
ATOM 1563 N N . SER C 3 90 ? -7.874 101.999 34.851 1.00 79.21 90 SER C N 1
ATOM 1564 C CA . SER C 3 90 ? -7.880 102.461 33.472 1.00 80.89 90 SER C CA 1
ATOM 1565 C C . SER C 3 90 ? -8.054 103.972 33.404 1.00 82.39 90 SER C C 1
ATOM 1566 O O . SER C 3 90 ? -9.180 104.464 33.440 1.00 82.59 90 SER C O 1
ATOM 1569 N N . LEU C 3 91 ? -6.951 104.710 33.303 1.00 84.37 91 LEU C N 1
ATOM 1570 C CA . LEU C 3 91 ? -7.036 106.169 33.374 1.00 86.50 91 LEU C CA 1
ATOM 1571 C C . LEU C 3 91 ? -6.700 106.886 32.091 1.00 87.76 91 LEU C C 1
ATOM 1572 O O . LEU C 3 91 ? -5.755 106.523 31.413 1.00 88.12 91 LEU C O 1
ATOM 1577 N N . ARG C 3 92 ? -7.479 107.920 31.785 1.00 89.62 92 ARG C N 1
ATOM 1578 C CA . ARG C 3 92 ? -7.417 108.618 30.502 1.00 91.94 92 ARG C CA 1
ATOM 1579 C C . ARG C 3 92 ? -7.927 110.029 30.672 1.00 92.08 92 ARG C C 1
ATOM 1580 O O . ARG C 3 92 ? -9.140 110.232 30.687 1.00 92.28 92 ARG C O 1
ATOM 1588 N N . GLY C 3 93 ? -7.048 111.023 30.809 1.00 92.71 93 GLY C N 1
ATOM 1589 C CA . GLY C 3 93 ? -5.580 110.911 30.818 1.00 92.70 93 GLY C CA 1
ATOM 1590 C C . GLY C 3 93 ? -5.070 112.213 31.437 1.00 92.75 93 GLY C C 1
ATOM 1591 O O . GLY C 3 93 ? -3.986 112.258 32.028 1.00 92.80 93 GLY C O 1
ATOM 1592 N N . ASP C 3 94 ? -5.870 113.274 31.291 1.00 92.45 94 ASP C N 1
ATOM 1593 C CA . ASP C 3 94 ? -5.740 114.472 32.110 1.00 92.36 94 ASP C CA 1
ATOM 1594 C C . ASP C 3 94 ? -6.327 114.156 33.491 1.00 92.37 94 ASP C C 1
ATOM 1595 O O . ASP C 3 94 ? -6.057 114.862 34.481 1.00 92.44 94 ASP C O 1
ATOM 1597 N N . ASP C 3 95 ? -7.131 113.088 33.543 1.00 92.03 95 ASP C N 1
ATOM 1598 C CA . ASP C 3 95 ? -7.586 112.515 34.806 1.00 91.79 95 ASP C CA 1
ATOM 1599 C C . ASP C 3 95 ? -6.381 111.926 35.551 1.00 91.58 95 ASP C C 1
ATOM 1600 O O . ASP C 3 95 ? -6.433 111.685 36.767 1.00 91.38 95 ASP C O 1
ATOM 1602 N N . ILE C 3 96 ? -5.297 111.713 34.805 1.00 91.22 96 ILE C N 1
ATOM 1603 C CA . ILE C 3 96 ? -4.043 111.246 35.374 1.00 91.16 96 ILE C CA 1
ATOM 1604 C C . ILE C 3 96 ? -3.265 112.403 35.973 1.00 90.89 96 ILE C C 1
ATOM 1605 O O . ILE C 3 96 ? -2.445 112.201 36.868 1.00 90.74 96 ILE C O 1
ATOM 1607 N N . ILE C 3 97 ? -3.523 113.612 35.480 1.00 90.85 97 ILE C N 1
ATOM 1608 C CA . ILE C 3 97 ? -2.980 114.820 36.110 1.00 90.95 97 ILE C CA 1
ATOM 1609 C C . ILE C 3 97 ? -3.541 114.953 37.526 1.00 90.85 97 ILE C C 1
ATOM 1610 O O . ILE C 3 97 ? -2.785 115.105 38.490 1.00 90.71 97 ILE C O 1
ATOM 1612 N N . ALA C 3 98 ? -4.862 114.872 37.648 1.00 90.73 98 ALA C N 1
ATOM 1613 C CA . ALA C 3 98 ? -5.497 114.849 38.953 1.00 91.09 98 ALA C CA 1
ATOM 1614 C C . ALA C 3 98 ? -4.768 113.882 39.894 1.00 91.44 98 ALA C C 1
ATOM 1615 O O . ALA C 3 98 ? -4.140 114.290 40.874 1.00 91.16 98 ALA C O 1
ATOM 1617 N N . LEU C 3 99 ? -4.829 112.601 39.546 1.00 92.34 99 LEU C N 1
ATOM 1618 C CA . LEU C 3 99 ? -4.335 111.505 40.380 1.00 92.94 99 LEU C CA 1
ATOM 1619 C C . LEU C 3 99 ? -2.930 111.729 40.937 1.00 93.27 99 LEU C C 1
ATOM 1620 O O . LEU C 3 99 ? -2.714 111.676 42.157 1.00 93.02 99 LEU C O 1
ATOM 1625 N N . ALA C 3 100 ? -1.992 111.977 40.023 1.00 93.76 100 ALA C N 1
ATOM 1626 C CA . ALA C 3 100 ? -0.604 112.265 40.353 1.00 94.17 100 ALA C CA 1
ATOM 1627 C C . ALA C 3 100 ? -0.501 113.290 41.474 1.00 94.70 100 ALA C C 1
ATOM 1628 O O . ALA C 3 100 ? 0.164 113.039 42.479 1.00 94.74 100 ALA C O 1
ATOM 1630 N N . LYS C 3 101 ? -1.173 114.431 41.301 1.00 95.32 101 LYS C N 1
ATOM 1631 C CA . LYS C 3 101 ? -1.134 115.511 42.285 1.00 95.95 101 LYS C CA 1
ATOM 1632 C C . LYS C 3 101 ? -1.769 115.067 43.592 1.00 96.41 101 LYS C C 1
ATOM 1633 O O . LYS C 3 101 ? -1.121 115.123 44.634 1.00 96.49 101 LYS C O 1
ATOM 1635 N N . GLU C 3 102 ? -3.018 114.605 43.528 1.00 97.11 102 GLU C N 1
ATOM 1636 C CA . GLU C 3 102 ? -3.730 114.081 44.706 1.00 97.90 102 GLU C CA 1
ATOM 1637 C C . GLU C 3 102 ? -2.839 113.213 45.587 1.00 97.92 102 GLU C C 1
ATOM 1638 O O . GLU C 3 102 ? -2.690 113.467 46.782 1.00 97.92 102 GLU C O 1
ATOM 1644 N N . LEU C 3 103 ? -2.251 112.189 44.971 1.00 97.96 103 LEU C N 1
ATOM 1645 C CA . LEU C 3 103 ? -1.393 111.227 45.651 1.00 97.82 103 LEU C CA 1
ATOM 1646 C C . LEU C 3 103 ? -0.074 111.762 46.232 1.00 97.75 103 LEU C C 1
ATOM 1647 O O . LEU C 3 103 ? 0.633 111.017 46.908 1.00 97.83 103 LEU C O 1
ATOM 1652 N N . ASN C 3 104 ? 0.251 113.032 45.975 1.00 97.51 104 ASN C N 1
ATOM 1653 C CA . ASN C 3 104 ? 1.516 113.625 46.436 1.00 97.29 104 ASN C CA 1
ATOM 1654 C C . ASN C 3 104 ? 1.370 114.452 47.724 1.00 97.17 104 ASN C C 1
ATOM 1655 O O . ASN C 3 104 ? 0.789 114.003 48.719 1.00 96.77 104 ASN C O 1
ATOM 1660 N N . SER C 3 113 ? 11.500 109.694 46.145 1.00 90.03 113 SER C N 1
ATOM 1661 C CA . SER C 3 113 ? 11.265 109.556 44.707 1.00 89.83 113 SER C CA 1
ATOM 1662 C C . SER C 3 113 ? 10.837 108.132 44.331 1.00 89.79 113 SER C C 1
ATOM 1663 O O . SER C 3 113 ? 11.686 107.242 44.163 1.00 89.97 113 SER C O 1
ATOM 1666 N N . GLU C 3 114 ? 9.523 107.919 44.209 1.00 89.48 114 GLU C N 1
ATOM 1667 C CA . GLU C 3 114 ? 8.983 106.586 43.873 1.00 89.21 114 GLU C CA 1
ATOM 1668 C C . GLU C 3 114 ? 7.716 106.530 42.987 1.00 88.31 114 GLU C C 1
ATOM 1669 O O . GLU C 3 114 ? 6.933 107.485 42.915 1.00 88.33 114 GLU C O 1
ATOM 1675 N N . GLU C 3 115 ? 7.513 105.349 42.394 1.00 86.96 115 GLU C N 1
ATOM 1676 C CA . GLU C 3 115 ? 6.900 105.156 41.072 1.00 85.32 115 GLU C CA 1
ATOM 1677 C C . GLU C 3 115 ? 5.401 105.018 41.061 1.00 83.72 115 GLU C C 1
ATOM 1678 O O . GLU C 3 115 ? 4.805 104.684 42.071 1.00 83.46 115 GLU C O 1
ATOM 1684 N N . LEU C 3 116 ? 4.795 105.273 39.908 1.00 82.18 116 LEU C N 1
ATOM 1685 C CA . LEU C 3 116 ? 3.353 105.091 39.752 1.00 81.09 116 LEU C CA 1
ATOM 1686 C C . LEU C 3 116 ? 2.962 103.677 39.283 1.00 80.17 116 LEU C C 1
ATOM 1687 O O . LEU C 3 116 ? 3.397 103.210 38.228 1.00 79.89 116 LEU C O 1
ATOM 1692 N N . ASP C 3 117 ? 2.134 103.019 40.089 1.00 79.07 117 ASP C N 1
ATOM 1693 C CA . ASP C 3 117 ? 1.664 101.674 39.819 1.00 78.12 117 ASP C CA 1
ATOM 1694 C C . ASP C 3 117 ? 0.152 101.718 39.773 1.00 76.75 117 ASP C C 1
ATOM 1695 O O . ASP C 3 117 ? -0.482 102.283 40.658 1.00 76.69 117 ASP C O 1
ATOM 1700 N N . LEU C 3 118 ? -0.416 101.122 38.731 1.00 74.98 118 LEU C N 1
ATOM 1701 C CA . LEU C 3 118 ? -1.848 101.210 38.472 1.00 73.21 118 LEU C CA 1
ATOM 1702 C C . LEU C 3 118 ? -2.617 99.918 38.718 1.00 72.49 118 LEU C C 1
ATOM 1703 O O . LEU C 3 118 ? -3.642 99.687 38.090 1.00 73.07 118 LEU C O 1
ATOM 1708 N N . ASN C 3 119 ? -2.134 99.071 39.613 1.00 71.26 119 ASN C N 1
ATOM 1709 C CA . ASN C 3 119 ? -2.871 97.882 39.977 1.00 70.25 119 ASN C CA 1
ATOM 1710 C C . ASN C 3 119 ? -3.941 98.281 40.964 1.00 69.41 119 ASN C C 1
ATOM 1711 O O . ASN C 3 119 ? -3.674 99.062 41.887 1.00 69.16 119 ASN C O 1
ATOM 1716 N N . ILE C 3 120 ? -5.130 97.716 40.805 1.00 67.85 120 ILE C N 1
ATOM 1717 C CA . ILE C 3 120 ? -6.128 97.790 41.844 1.00 66.43 120 ILE C CA 1
ATOM 1718 C C . ILE C 3 120 ? -5.653 97.074 43.082 1.00 66.23 120 ILE C C 1
ATOM 1719 O O . ILE C 3 120 ? -5.908 97.551 44.201 1.00 66.26 120 ILE C O 1
ATOM 1724 N N . ILE C 3 121 ? -4.997 95.923 42.906 1.00 65.71 121 ILE C N 1
ATOM 1725 C CA . ILE C 3 121 ? -4.712 95.075 44.069 1.00 65.75 121 ILE C CA 1
ATOM 1726 C C . ILE C 3 121 ? -3.256 94.925 44.450 1.00 65.95 121 ILE C C 1
ATOM 1727 O O . ILE C 3 121 ? -2.424 94.584 43.639 1.00 66.40 121 ILE C O 1
ATOM 1732 N N . GLU C 3 122 ? -2.960 95.183 45.711 1.00 66.72 122 GLU C N 1
ATOM 1733 C CA . GLU C 3 122 ? -1.601 95.026 46.238 1.00 67.48 122 GLU C CA 1
ATOM 1734 C C . GLU C 3 122 ? -1.330 93.578 46.625 1.00 66.63 122 GLU C C 1
ATOM 1735 O O . GLU C 3 122 ? -0.227 93.106 46.490 1.00 66.73 122 GLU C O 1
ATOM 1741 N N . TRP C 3 123 ? -2.354 92.896 47.130 1.00 66.53 123 TRP C N 1
ATOM 1742 C CA . TRP C 3 123 ? -2.264 91.514 47.593 1.00 65.47 123 TRP C CA 1
ATOM 1743 C C . TRP C 3 123 ? -3.647 90.886 47.626 1.00 64.96 123 TRP C C 1
ATOM 1744 O O . TRP C 3 123 ? -4.631 91.583 47.905 1.00 64.42 123 TRP C O 1
ATOM 1755 N N . ILE C 3 124 ? -3.691 89.582 47.330 1.00 64.48 124 ILE C N 1
ATOM 1756 C CA . ILE C 3 124 ? -4.922 88.808 47.208 1.00 64.52 124 ILE C CA 1
ATOM 1757 C C . ILE C 3 124 ? -4.664 87.312 47.277 1.00 64.97 124 ILE C C 1
ATOM 1758 O O . ILE C 3 124 ? -3.702 86.837 46.712 1.00 65.89 124 ILE C O 1
ATOM 1763 N N . ALA C 3 125 ? -5.531 86.571 47.960 1.00 65.46 125 ALA C N 1
ATOM 1764 C CA . ALA C 3 125 ? -5.383 85.118 48.138 1.00 65.61 125 ALA C CA 1
ATOM 1765 C C . ALA C 3 125 ? -6.722 84.485 48.512 1.00 66.34 125 ALA C C 1
ATOM 1766 O O . ALA C 3 125 ? -7.420 84.954 49.455 1.00 67.37 125 ALA C O 1
ATOM 1768 N N . TYR C 3 126 ? -7.092 83.436 47.779 1.00 66.24 126 TYR C N 1
ATOM 1769 C CA . TYR C 3 126 ? -8.206 82.590 48.190 1.00 66.41 126 TYR C CA 1
ATOM 1770 C C . TYR C 3 126 ? -7.667 81.674 49.288 1.00 67.26 126 TYR C C 1
ATOM 1771 O O . TYR C 3 126 ? -6.472 81.555 49.436 1.00 67.68 126 TYR C O 1
ATOM 1780 N N . SER C 3 127 ? -8.536 81.076 50.092 1.00 68.54 127 SER C N 1
ATOM 1781 C CA . SER C 3 127 ? -8.115 80.146 51.134 1.00 69.46 127 SER C CA 1
ATOM 1782 C C . SER C 3 127 ? -8.821 78.845 50.825 1.00 70.17 127 SER C C 1
ATOM 1783 O O . SER C 3 127 ? -10.008 78.719 51.107 1.00 69.71 127 SER C O 1
ATOM 1786 N N . PRO C 3 128 ? -8.101 77.877 50.225 1.00 71.45 128 PRO C N 1
ATOM 1787 C CA . PRO C 3 128 ? -8.865 76.842 49.531 1.00 72.33 128 PRO C CA 1
ATOM 1788 C C . PRO C 3 128 ? -9.855 76.036 50.384 1.00 72.54 128 PRO C C 1
ATOM 1789 O O . PRO C 3 128 ? -10.893 75.615 49.864 1.00 73.28 128 PRO C O 1
ATOM 1793 N N . ASP C 3 129 ? -9.622 75.819 51.660 1.00 72.05 129 ASP C N 1
ATOM 1794 C CA . ASP C 3 129 ? -10.680 75.062 52.303 1.00 72.13 129 ASP C CA 1
ATOM 1795 C C . ASP C 3 129 ? -11.710 75.819 53.094 1.00 71.65 129 ASP C C 1
ATOM 1796 O O . ASP C 3 129 ? -12.582 75.219 53.728 1.00 71.68 129 ASP C O 1
ATOM 1801 N N . GLU C 3 130 ? -11.642 77.141 52.993 1.00 70.91 130 GLU C N 1
ATOM 1802 C CA . GLU C 3 130 ? -12.163 77.998 54.033 1.00 69.62 130 GLU C CA 1
ATOM 1803 C C . GLU C 3 130 ? -13.271 78.912 53.590 1.00 69.19 130 GLU C C 1
ATOM 1804 O O . GLU C 3 130 ? -13.794 79.678 54.397 1.00 69.46 130 GLU C O 1
ATOM 1810 N N . GLY C 3 131 ? -13.644 78.812 52.319 1.00 68.27 131 GLY C N 1
ATOM 1811 C CA . GLY C 3 131 ? -14.792 79.530 51.818 1.00 68.02 131 GLY C CA 1
ATOM 1812 C C . GLY C 3 131 ? -14.662 81.037 51.679 1.00 68.20 131 GLY C C 1
ATOM 1813 O O . GLY C 3 131 ? -15.667 81.740 51.573 1.00 68.84 131 GLY C O 1
ATOM 1814 N N . TYR C 3 132 ? -13.444 81.555 51.630 1.00 68.11 132 TYR C N 1
ATOM 1815 C CA . TYR C 3 132 ? -13.281 82.990 51.451 1.00 67.80 132 TYR C CA 1
ATOM 1816 C C . TYR C 3 132 ? -11.978 83.405 50.769 1.00 67.70 132 TYR C C 1
ATOM 1817 O O . TYR C 3 132 ? -11.066 82.603 50.538 1.00 66.98 132 TYR C O 1
ATOM 1826 N N . LEU C 3 133 ? -11.914 84.705 50.505 1.00 67.80 133 LEU C N 1
ATOM 1827 C CA . LEU C 3 133 ? -10.827 85.338 49.797 1.00 67.72 133 LEU C CA 1
ATOM 1828 C C . LEU C 3 133 ? -10.358 86.485 50.656 1.00 67.93 133 LEU C C 1
ATOM 1829 O O . LEU C 3 133 ? -11.164 87.103 51.328 1.00 67.30 133 LEU C O 1
ATOM 1834 N N . SER C 3 134 ? -9.064 86.771 50.636 1.00 68.20 134 SER C N 1
ATOM 1835 C CA . SER C 3 134 ? -8.609 87.975 51.283 1.00 69.03 134 SER C CA 1
ATOM 1836 C C . SER C 3 134 ? -7.911 88.879 50.299 1.00 68.98 134 SER C C 1
ATOM 1837 O O . SER C 3 134 ? -7.417 88.408 49.275 1.00 69.09 134 SER C O 1
ATOM 1840 N N . LEU C 3 135 ? -7.835 90.164 50.644 1.00 68.60 135 LEU C N 1
ATOM 1841 C CA . LEU C 3 135 ? -7.524 91.199 49.693 1.00 68.55 135 LEU C CA 1
ATOM 1842 C C . LEU C 3 135 ? -7.007 92.481 50.345 1.00 68.91 135 LEU C C 1
ATOM 1843 O O . LEU C 3 135 ? -7.387 92.835 51.460 1.00 69.02 135 LEU C O 1
ATOM 1848 N N . LYS C 3 136 ? -6.147 93.189 49.617 1.00 69.68 136 LYS C N 1
ATOM 1849 C CA . LYS C 3 136 ? -5.500 94.412 50.093 1.00 69.86 136 LYS C CA 1
ATOM 1850 C C . LYS C 3 136 ? -5.336 95.333 48.895 1.00 69.98 136 LYS C C 1
ATOM 1851 O O . LYS C 3 136 ? -4.738 94.946 47.889 1.00 69.32 136 LYS C O 1
ATOM 1857 N N . PHE C 3 137 ? -5.887 96.540 48.993 1.00 70.42 137 PHE C N 1
ATOM 1858 C CA . PHE C 3 137 ? -5.814 97.509 47.899 1.00 70.56 137 PHE C CA 1
ATOM 1859 C C . PHE C 3 137 ? -4.474 98.245 47.853 1.00 70.56 137 PHE C C 1
ATOM 1860 O O . PHE C 3 137 ? -3.775 98.347 48.857 1.00 70.26 137 PHE C O 1
ATOM 1868 N N . THR C 3 138 ? -4.123 98.768 46.685 1.00 70.87 138 THR C N 1
ATOM 1869 C CA . THR C 3 138 ? -2.938 99.606 46.556 1.00 70.92 138 THR C CA 1
ATOM 1870 C C . THR C 3 138 ? -3.310 101.023 46.904 1.00 71.67 138 THR C C 1
ATOM 1871 O O . THR C 3 138 ? -4.470 101.407 46.754 1.00 71.51 138 THR C O 1
ATOM 1875 N N . ARG C 3 139 ? -2.315 101.797 47.340 1.00 72.35 139 ARG C N 1
ATOM 1876 C CA . ARG C 3 139 ? -2.492 103.208 47.618 1.00 73.43 139 ARG C CA 1
ATOM 1877 C C . ARG C 3 139 ? -3.096 103.922 46.424 1.00 72.76 139 ARG C C 1
ATOM 1878 O O . ARG C 3 139 ? -4.011 104.709 46.563 1.00 72.74 139 ARG C O 1
ATOM 1886 N N . THR C 3 140 ? -2.623 103.629 45.230 1.00 72.98 140 THR C N 1
ATOM 1887 C CA . THR C 3 140 ? -3.205 104.283 44.069 1.00 73.26 140 THR C CA 1
ATOM 1888 C C . THR C 3 140 ? -4.736 104.312 44.123 1.00 73.92 140 THR C C 1
ATOM 1889 O O . THR C 3 140 ? -5.343 105.38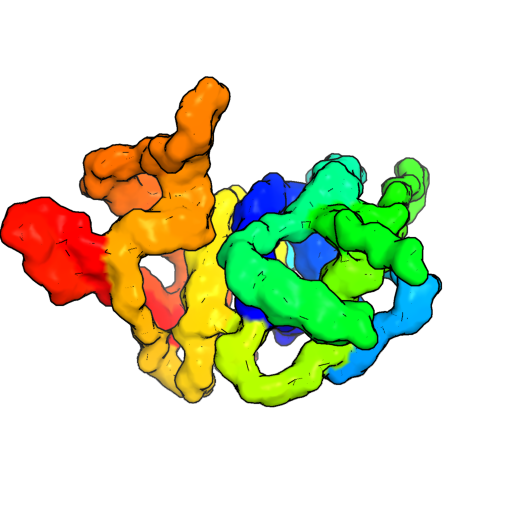2 44.037 1.00 74.60 140 THR C O 1
ATOM 1893 N N . ILE C 3 141 ? -5.357 103.149 44.290 1.00 74.20 141 ILE C N 1
ATOM 1894 C CA . ILE C 3 141 ? -6.809 103.069 44.262 1.00 73.95 141 ILE C CA 1
ATOM 1895 C C . ILE C 3 141 ? -7.450 103.836 45.405 1.00 74.23 141 ILE C C 1
ATOM 1896 O O . ILE C 3 141 ? -8.566 104.311 45.255 1.00 74.57 141 ILE C O 1
ATOM 1901 N N . GLU C 3 142 ? -6.743 103.983 46.521 1.00 74.39 142 GLU C N 1
ATOM 1902 C CA . GLU C 3 142 ? -7.348 104.503 47.747 1.00 75.63 142 GLU C CA 1
ATOM 1903 C C . GLU C 3 142 ? -8.194 105.772 47.535 1.00 75.24 142 GLU C C 1
ATOM 1904 O O . GLU C 3 142 ? -9.337 105.804 47.972 1.00 75.11 142 GLU C O 1
ATOM 1910 N N . PRO C 3 143 ? -7.641 106.818 46.866 1.00 75.42 143 PRO C N 1
ATOM 1911 C CA . PRO C 3 143 ? -8.377 108.040 46.571 1.00 75.29 143 PRO C CA 1
ATOM 1912 C C . PRO C 3 143 ? -9.648 107.803 45.809 1.00 75.86 143 PRO C C 1
ATOM 1913 O O . PRO C 3 143 ? -10.371 108.756 45.540 1.00 76.70 143 PRO C O 1
ATOM 1917 N N . TYR C 3 144 ? -9.934 106.570 45.428 1.00 76.34 144 TYR C N 1
ATOM 1918 C CA . TYR C 3 144 ? -11.185 106.334 44.737 1.00 77.25 144 TYR C CA 1
ATOM 1919 C C . TYR C 3 144 ? -12.234 105.673 45.627 1.00 76.84 144 TYR C C 1
ATOM 1920 O O . TYR C 3 144 ? -13.325 105.349 45.178 1.00 76.51 144 TYR C O 1
ATOM 1929 N N . ILE C 3 145 ? -11.877 105.493 46.896 1.00 76.85 145 ILE C N 1
ATOM 1930 C CA . ILE C 3 145 ? -12.828 105.205 47.966 1.00 76.74 145 ILE C CA 1
ATOM 1931 C C . ILE C 3 145 ? -12.418 105.752 49.360 1.00 77.82 145 ILE C C 1
ATOM 1932 O O . ILE C 3 145 ? -12.227 104.969 50.283 1.00 77.28 145 ILE C O 1
ATOM 1937 N N . SER C 3 146 ? -12.269 107.067 49.528 1.00 79.12 146 SER C N 1
ATOM 1938 C CA . SER C 3 146 ? -11.948 107.616 50.864 1.00 80.95 146 SER C CA 1
ATOM 1939 C C . SER C 3 146 ? -12.329 109.123 50.952 1.00 82.10 146 SER C C 1
ATOM 1940 O O . SER C 3 146 ? -11.548 110.000 51.368 1.00 81.25 146 SER C O 1
ATOM 1943 N N . SER C 3 147 ? -13.606 109.349 50.650 1.00 83.46 147 SER C N 1
ATOM 1944 C CA . SER C 3 147 ? -13.985 110.244 49.567 1.00 84.76 147 SER C CA 1
ATOM 1945 C C . SER C 3 147 ? -14.652 111.518 49.985 1.00 85.64 147 SER C C 1
ATOM 1946 O O . SER C 3 147 ? -15.876 111.595 49.938 1.00 85.74 147 SER C O 1
ATOM 1949 N N . LEU C 3 148 ? -13.871 112.533 50.347 1.00 87.25 148 LEU C N 1
ATOM 1950 C CA . LEU C 3 148 ? -14.475 113.744 50.971 1.00 88.89 148 LEU C CA 1
ATOM 1951 C C . LEU C 3 148 ? -15.835 114.033 50.316 1.00 89.64 148 LEU C C 1
ATOM 1952 O O . LEU C 3 148 ? -15.904 114.295 49.093 1.00 89.58 148 LEU C O 1
ATOM 1957 N N . ILE C 3 149 ? -16.883 113.956 51.162 1.00 90.28 149 ILE C N 1
ATOM 1958 C CA . ILE C 3 149 ? -18.325 113.778 50.782 1.00 90.34 149 ILE C CA 1
ATOM 1959 C C . ILE C 3 149 ? -18.984 114.747 49.753 1.00 89.90 149 ILE C C 1
ATOM 1960 O O . ILE C 3 149 ? -20.009 114.399 49.140 1.00 89.99 149 ILE C O 1
ATOM 1965 N N . GLY C 3 150 ? -18.390 115.927 49.552 1.00 89.01 150 GLY C N 1
ATOM 1966 C CA . GLY C 3 150 ? -18.738 116.768 48.398 1.00 87.84 150 GLY C CA 1
ATOM 1967 C C . GLY C 3 150 ? -17.556 116.924 47.451 1.00 86.97 150 GLY C C 1
ATOM 1968 O O . GLY C 3 150 ? -16.466 116.424 47.727 1.00 86.80 150 GLY C O 1
ATOM 1969 N N . LYS C 3 151 ? -17.758 117.563 46.305 1.00 86.37 151 LYS C N 1
ATOM 1970 C CA . LYS C 3 151 ? -19.068 117.887 45.785 1.00 86.12 151 LYS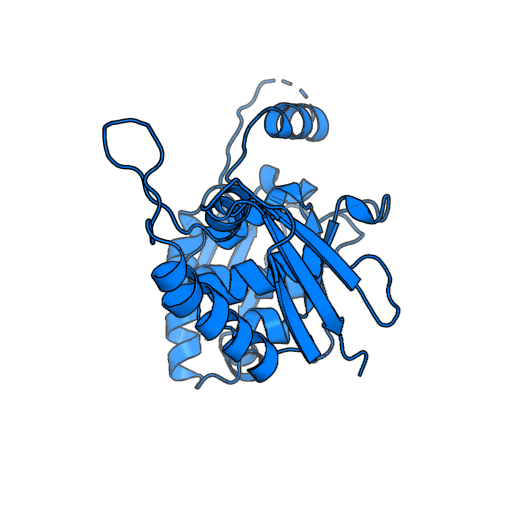 C CA 1
ATOM 1971 C C . LYS C 3 151 ? -19.749 116.615 45.250 1.00 85.98 151 LYS C C 1
ATOM 1972 O O . LYS C 3 151 ? -19.165 115.860 44.486 1.00 86.15 151 LYS C O 1
ATOM 1978 N N . LYS C 3 152 ? -20.985 116.390 45.671 1.00 85.90 152 LYS C N 1
ATOM 1979 C CA . LYS C 3 152 ? -21.820 115.251 45.251 1.00 85.69 152 LYS C CA 1
ATOM 1980 C C . LYS C 3 152 ? -21.598 114.656 43.835 1.00 84.74 152 LYS C C 1
ATOM 1981 O O . LYS C 3 152 ? -21.605 113.432 43.665 1.00 84.74 152 LYS C O 1
ATOM 1987 N N . ASN C 3 153 ? -21.415 115.503 42.823 1.00 83.66 153 ASN C N 1
ATOM 1988 C CA . ASN C 3 153 ? -21.331 115.003 41.438 1.00 82.36 153 ASN C CA 1
ATOM 1989 C C . ASN C 3 153 ? -19.976 114.422 40.986 1.00 81.96 153 ASN C C 1
ATOM 1990 O O . ASN C 3 153 ? -19.832 113.990 39.852 1.00 81.93 153 ASN C O 1
ATOM 1995 N N . LYS C 3 154 ? -18.990 114.406 41.871 1.00 81.43 154 LYS C N 1
ATOM 1996 C CA . LYS C 3 154 ? -17.732 113.760 41.563 1.00 81.02 154 LYS C CA 1
ATOM 1997 C C . LYS C 3 154 ? -17.856 112.251 41.776 1.00 80.42 154 LYS C C 1
ATOM 1998 O O . LYS C 3 154 ? -16.920 111.506 41.491 1.00 80.67 154 LYS C O 1
ATOM 2004 N N . PHE C 3 155 ? -19.007 111.805 42.271 1.00 79.61 155 PHE C N 1
ATOM 2005 C CA . PHE C 3 155 ? -19.171 110.431 42.731 1.00 78.87 155 PHE C CA 1
ATOM 2006 C C . PHE C 3 155 ? -20.308 109.648 42.087 1.00 78.28 155 PHE C C 1
ATOM 2007 O O . PHE C 3 155 ? -21.285 110.219 41.622 1.00 78.67 155 PHE C O 1
ATOM 2015 N N . THR C 3 156 ? -20.178 108.331 42.081 1.00 77.36 156 THR C N 1
ATOM 2016 C CA . THR C 3 156 ? -21.258 107.446 41.687 1.00 76.85 156 THR C CA 1
ATOM 2017 C C . THR C 3 156 ? -21.590 106.545 42.861 1.00 76.76 156 THR C C 1
ATOM 2018 O O . THR C 3 156 ? -20.697 105.895 43.429 1.00 76.81 156 THR C O 1
ATOM 2022 N N . THR C 3 157 ? -22.866 106.504 43.228 1.00 76.51 157 THR C N 1
ATOM 2023 C CA . THR C 3 157 ? -23.340 105.581 44.255 1.00 76.65 157 THR C CA 1
ATOM 2024 C C . THR C 3 157 ? -24.242 104.546 43.617 1.00 77.04 157 THR C C 1
ATOM 2025 O O . THR C 3 157 ? -25.044 104.883 42.748 1.00 77.16 157 THR C O 1
ATOM 2029 N N . GLN C 3 158 ? -24.111 103.288 44.025 1.00 77.33 158 GLN C N 1
ATOM 2030 C CA . GLN C 3 158 ? -25.030 102.260 43.540 1.00 78.38 158 GLN C CA 1
ATOM 2031 C C . GLN C 3 158 ? -25.417 101.264 44.627 1.00 78.14 158 GLN C C 1
ATOM 2032 O O . GLN C 3 158 ? -24.829 101.243 45.706 1.00 77.96 158 GLN C O 1
ATOM 2038 N N . LEU C 3 159 ? -26.440 100.469 44.338 1.00 78.39 159 LEU C N 1
ATOM 2039 C CA . LEU C 3 159 ? -26.964 99.496 45.289 1.00 78.51 159 LEU C CA 1
ATOM 2040 C C . LEU C 3 159 ? -26.253 98.181 45.123 1.00 78.25 159 LEU C C 1
ATOM 2041 O O . LEU C 3 159 ? -26.293 97.581 44.054 1.00 78.97 159 LEU C O 1
ATOM 2046 N N . LEU C 3 160 ? -25.603 97.743 46.187 1.00 77.72 160 LEU C N 1
ATOM 2047 C CA . LEU C 3 160 ? -24.730 96.583 46.147 1.00 77.27 160 LEU C CA 1
ATOM 2048 C C . LEU C 3 160 ? -25.428 95.369 45.576 1.00 77.38 160 LEU C C 1
ATOM 2049 O O . LEU C 3 160 ? -24.909 94.696 44.697 1.00 77.62 160 LEU C O 1
ATOM 2054 N N . THR C 3 161 ? -26.629 95.116 46.055 1.00 77.68 161 THR C N 1
ATOM 2055 C CA . THR C 3 161 ? -27.338 93.929 45.658 1.00 78.02 161 THR C CA 1
ATOM 2056 C C . THR C 3 161 ? -27.755 93.933 44.189 1.00 78.00 161 THR C C 1
ATOM 2057 O O . THR C 3 161 ? -27.756 92.882 43.570 1.00 78.32 161 THR C O 1
ATOM 2061 N N . ALA C 3 162 ? -28.107 95.101 43.642 1.00 78.07 162 ALA C N 1
ATOM 2062 C CA . ALA C 3 162 ? -28.314 95.274 42.194 1.00 78.00 162 ALA C CA 1
ATOM 2063 C C . ALA C 3 162 ? -27.005 95.061 41.445 1.00 78.89 162 ALA C C 1
ATOM 2064 O O . ALA C 3 162 ? -26.937 94.312 40.464 1.00 79.86 162 ALA C O 1
ATOM 2066 N N . SER C 3 163 ? -25.946 95.714 41.905 1.00 78.91 163 SER C N 1
ATOM 2067 C CA . SER C 3 163 ? -24.660 95.555 41.278 1.00 78.63 163 SER C CA 1
ATOM 2068 C C . SER C 3 163 ? -24.310 94.089 41.131 1.00 78.38 163 SER C C 1
ATOM 2069 O O . SER C 3 163 ? -23.774 93.683 40.099 1.00 79.02 163 SER C O 1
ATOM 2072 N N . LEU C 3 164 ? -24.650 93.291 42.134 1.00 77.48 164 LEU C N 1
ATOM 2073 C CA . LEU C 3 164 ? -24.226 91.910 42.143 1.00 77.20 164 LEU C CA 1
ATOM 2074 C C . LEU C 3 164 ? -25.038 91.006 41.249 1.00 77.59 164 LEU C C 1
ATOM 2075 O O . LEU C 3 164 ? -24.553 89.955 40.799 1.00 77.82 164 LEU C O 1
ATOM 2080 N N . ARG C 3 165 ? -26.276 91.393 41.003 1.00 77.39 165 ARG C N 1
ATOM 2081 C CA . ARG C 3 165 ? -27.171 90.488 40.335 1.00 78.11 165 ARG C CA 1
ATOM 2082 C C . ARG C 3 165 ? -27.105 90.549 38.820 1.00 78.47 165 ARG C C 1
ATOM 2083 O O . ARG C 3 165 ? -27.800 89.792 38.120 1.00 79.13 165 ARG C O 1
ATOM 2091 N N . LEU C 3 166 ? -26.271 91.425 38.291 1.00 78.14 166 LEU C N 1
ATOM 2092 C CA . LEU C 3 166 ? -26.537 91.816 36.960 1.00 77.99 166 LEU C CA 1
ATOM 2093 C C . LEU C 3 166 ? -26.156 90.795 35.913 1.00 78.64 166 LEU C C 1
ATOM 2094 O O . LEU C 3 166 ? -26.933 90.546 34.994 1.00 79.29 166 LEU C O 1
ATOM 2099 N N . SER C 3 167 ? -25.000 90.168 36.035 1.00 78.61 167 SER C N 1
ATOM 2100 C CA . SER C 3 167 ? -24.698 89.057 35.116 1.00 78.40 167 SER C CA 1
ATOM 2101 C C . SER C 3 167 ? -24.622 89.392 33.612 1.00 77.97 167 SER C C 1
ATOM 2102 O O . SER C 3 167 ? -24.798 88.497 32.787 1.00 78.39 167 SER C O 1
ATOM 2105 N N . SER C 3 168 ? -24.380 90.653 33.260 1.00 77.83 168 SER C N 1
ATOM 2106 C CA . SER C 3 168 ? -24.080 91.044 31.858 1.00 77.67 168 SER C CA 1
ATOM 2107 C C . SER C 3 168 ? -23.239 92.303 31.766 1.00 77.93 168 SER C C 1
ATOM 2108 O O . SER C 3 168 ? -23.583 93.350 32.318 1.00 77.85 168 SER C O 1
ATOM 2111 N N . GLN C 3 169 ? -22.147 92.202 31.032 1.00 78.11 169 GLN C N 1
ATOM 2112 C CA . GLN C 3 169 ? -21.229 93.296 30.930 1.00 78.54 169 GLN C CA 1
ATOM 2113 C C . GLN C 3 169 ? -21.984 94.548 30.576 1.00 78.05 169 GLN C C 1
ATOM 2114 O O . GLN C 3 169 ? -21.758 95.594 31.165 1.00 78.32 169 GLN C O 1
ATOM 2120 N N . TYR C 3 170 ? -22.906 94.443 29.627 1.00 77.71 170 TYR C N 1
ATOM 2121 C CA . TYR C 3 170 ? -23.637 95.629 29.190 1.00 77.03 170 TYR C CA 1
ATOM 2122 C C . TYR C 3 170 ? -24.636 96.111 30.239 1.00 76.87 170 TYR C C 1
ATOM 2123 O O . TYR C 3 170 ? -24.549 97.253 30.675 1.00 77.28 170 TYR C O 1
ATOM 2132 N N . SER C 3 171 ? -25.554 95.243 30.655 1.00 76.47 171 SER C N 1
ATOM 2133 C CA . SER C 3 171 ? -26.379 95.477 31.844 1.00 76.57 171 SER C CA 1
ATOM 2134 C C . SER C 3 171 ? -25.717 96.322 32.945 1.00 76.20 171 SER C C 1
ATOM 2135 O O . SER C 3 171 ? -26.262 97.346 33.348 1.00 75.98 171 SER C O 1
ATOM 2138 N N . SER C 3 172 ? -24.564 95.862 33.448 1.00 75.72 172 SER C N 1
ATOM 2139 C CA . SER C 3 172 ? -23.865 96.530 34.544 1.00 75.04 172 SER C CA 1
ATOM 2140 C C . SER C 3 172 ? -23.485 97.940 34.165 1.00 74.77 172 SER C C 1
ATOM 2141 O O . SER C 3 172 ? -23.851 98.907 34.860 1.00 74.89 172 SER C O 1
ATOM 2144 N N . SER C 3 173 ? -22.755 98.052 33.059 1.00 73.63 173 SER C N 1
ATOM 2145 C CA . SER C 3 173 ? -22.325 99.341 32.589 1.00 73.10 173 SER C CA 1
ATOM 2146 C C . SER C 3 173 ? -23.485 100.301 32.471 1.00 72.65 173 SER C C 1
ATOM 2147 O O . SER C 3 173 ? -23.376 101.461 32.851 1.00 72.87 173 SER C O 1
ATOM 2150 N N . LEU C 3 174 ? -24.601 99.830 31.952 1.00 72.02 174 LEU C N 1
ATOM 2151 C CA . LEU C 3 174 ? -25.721 100.715 31.813 1.00 72.17 174 LEU C CA 1
ATOM 2152 C C . LEU C 3 174 ? -26.203 101.152 33.200 1.00 72.21 174 LEU C C 1
ATOM 2153 O O . LEU C 3 174 ? -26.393 102.349 33.483 1.00 72.20 174 LEU C O 1
ATOM 2158 N N . TYR C 3 175 ? -26.359 100.172 34.079 1.00 72.02 175 TYR C N 1
ATOM 2159 C CA . TYR C 3 175 ? -26.798 100.438 35.433 1.00 71.58 175 TYR C CA 1
ATOM 2160 C C . TYR C 3 175 ? -25.921 101.494 36.094 1.00 71.59 175 TYR C C 1
ATOM 2161 O O . TYR C 3 175 ? -26.415 102.420 36.734 1.00 71.67 175 TYR C O 1
ATOM 2170 N N . GLN C 3 176 ? -24.616 101.363 35.923 1.00 71.44 176 GLN C N 1
ATOM 2171 C CA . GLN C 3 176 ? -23.704 102.314 36.517 1.00 71.33 176 GLN C CA 1
ATOM 2172 C C . GLN C 3 176 ? -23.933 103.700 35.934 1.00 70.84 176 GLN C C 1
ATOM 2173 O O . GLN C 3 176 ? -24.046 104.668 36.675 1.00 70.88 176 GLN C O 1
ATOM 2179 N N . LEU C 3 177 ? -24.020 103.779 34.608 1.00 70.51 177 LEU C N 1
ATOM 2180 C CA . LEU C 3 177 ? -24.134 105.048 33.897 1.00 70.15 177 LEU C CA 1
ATOM 2181 C C . LEU C 3 177 ? -25.362 105.773 34.410 1.00 70.23 177 LEU C C 1
ATOM 2182 O O . LEU C 3 177 ? -25.306 106.948 34.760 1.00 70.26 177 LEU C O 1
ATOM 2187 N N . ILE C 3 178 ? -26.472 105.044 34.462 1.00 70.11 178 ILE C N 1
ATOM 2188 C CA . ILE C 3 178 ? -27.735 105.574 34.927 1.00 69.70 178 ILE C CA 1
ATOM 2189 C C . ILE C 3 178 ? -27.551 106.120 36.314 1.00 70.32 178 ILE C C 1
ATOM 2190 O O . ILE C 3 178 ? -27.949 107.233 36.615 1.00 70.19 178 ILE C O 1
ATOM 2195 N N . ARG C 3 179 ? -26.927 105.316 37.158 1.00 71.51 179 ARG C N 1
ATOM 2196 C CA . ARG C 3 179 ? -26.718 105.683 38.526 1.00 72.48 179 ARG C CA 1
ATOM 2197 C C . ARG C 3 179 ? -25.838 106.921 38.565 1.00 73.70 179 ARG C C 1
ATOM 2198 O O . ARG C 3 179 ? -26.154 107.887 39.246 1.00 73.53 179 ARG C O 1
ATOM 2206 N N . LYS C 3 180 ? -24.751 106.898 37.799 1.00 75.24 180 LYS C N 1
ATOM 2207 C CA . LYS C 3 180 ? -23.873 108.050 37.694 1.00 76.74 180 LYS C CA 1
ATOM 2208 C C . LYS C 3 180 ? -24.697 109.299 37.471 1.00 77.54 180 LYS C C 1
ATOM 2209 O O . LYS C 3 180 ? -24.420 110.337 38.059 1.00 77.92 180 LYS C O 1
ATOM 2215 N N . HIS C 3 181 ? -25.715 109.192 36.625 1.00 78.65 181 HIS C N 1
ATOM 2216 C CA . HIS C 3 181 ? -26.583 110.328 36.317 1.00 79.62 181 HIS C CA 1
ATOM 2217 C C . HIS C 3 181 ? -27.836 110.357 37.187 1.00 80.64 181 HIS C C 1
ATOM 2218 O O . HIS C 3 181 ? -28.910 110.713 36.714 1.00 81.02 181 HIS C O 1
ATOM 2225 N N . TYR C 3 182 ? -27.718 109.970 38.447 1.00 81.88 182 TYR C N 1
ATOM 2226 C CA . TYR C 3 182 ? -28.870 110.044 39.333 1.00 83.35 182 TYR C CA 1
ATOM 2227 C C . TYR C 3 182 ? -28.641 111.143 40.345 1.00 84.29 182 TYR C C 1
ATOM 2228 O O . TYR C 3 182 ? -28.219 110.905 41.478 1.00 84.19 182 TYR C O 1
ATOM 2237 N N . SER C 3 183 ? -28.927 112.363 39.911 1.00 85.85 183 SER C N 1
ATOM 2238 C CA . SER C 3 183 ? -28.684 113.545 40.738 1.00 87.26 183 SER C CA 1
ATOM 2239 C C . SER C 3 183 ? -29.883 113.965 41.585 1.00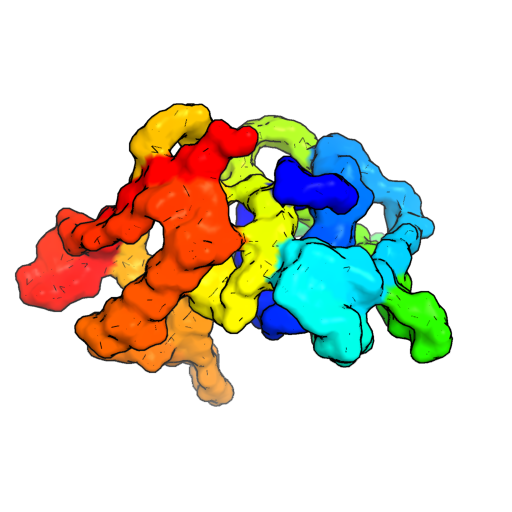 87.76 183 SER C C 1
ATOM 2240 O O . SER C 3 183 ? -29.711 114.339 42.745 1.00 87.59 183 SER C O 1
ATOM 2243 N N . ASN C 3 184 ? -31.085 113.880 41.015 1.00 88.74 184 ASN C N 1
ATOM 2244 C CA . ASN C 3 184 ? -32.239 114.587 41.583 1.00 89.72 184 ASN C CA 1
ATOM 2245 C C . ASN C 3 184 ? -32.806 114.112 42.935 1.00 90.26 184 ASN C C 1
ATOM 2246 O O . ASN C 3 184 ? -33.279 114.936 43.725 1.00 90.09 184 ASN C O 1
ATOM 2251 N N . PHE C 3 185 ? -32.737 112.801 43.195 1.00 91.09 185 PHE C N 1
ATOM 2252 C CA . PHE C 3 185 ? -33.257 112.179 44.436 1.00 91.54 185 PHE C CA 1
ATOM 2253 C C . PHE C 3 185 ? -34.787 112.236 44.535 1.00 91.67 185 PHE C C 1
ATOM 2254 O O . PHE C 3 185 ? -35.365 111.817 45.540 1.00 91.72 185 PHE C O 1
ATOM 2256 N N . LYS C 3 186 ? -35.420 112.766 43.486 1.00 91.81 186 LYS C N 1
ATOM 2257 C CA . LYS C 3 186 ? -36.882 112.780 43.336 1.00 92.01 186 LYS C CA 1
ATOM 2258 C C . LYS C 3 186 ? -37.240 112.156 41.983 1.00 92.04 186 LYS C C 1
ATOM 2259 O O . LYS C 3 186 ? -36.337 111.804 41.211 1.00 92.21 186 LYS C O 1
ATOM 2261 N N . LYS C 3 187 ? -38.544 112.047 41.705 1.00 91.78 187 LYS C N 1
ATOM 2262 C CA . LYS C 3 187 ? -39.093 111.325 40.537 1.00 91.45 187 LYS C CA 1
ATOM 2263 C C . LYS C 3 187 ? -38.212 111.190 39.265 1.00 91.17 187 LYS C C 1
ATOM 2264 O O . LYS C 3 187 ? -37.378 110.276 39.180 1.00 91.35 187 LYS C O 1
ATOM 2266 N N . LYS C 3 188 ? -38.390 112.100 38.300 1.00 90.58 188 LYS C N 1
ATOM 2267 C CA . LYS C 3 188 ? -37.868 111.930 36.922 1.00 89.85 188 LYS C CA 1
ATOM 2268 C C . LYS C 3 188 ? -36.433 112.442 36.632 1.00 89.22 188 LYS C C 1
ATOM 2269 O O . LYS C 3 188 ? -36.184 113.650 36.578 1.00 89.26 188 LYS C O 1
ATOM 2271 N N . ASN C 3 189 ? -35.497 111.514 36.443 1.00 88.33 189 ASN C N 1
ATOM 2272 C CA . ASN C 3 189 ? -34.126 111.851 36.050 1.00 87.32 189 ASN C CA 1
ATOM 2273 C C . ASN C 3 189 ? -33.927 111.510 34.571 1.00 86.75 189 ASN C C 1
ATOM 2274 O O . ASN C 3 189 ? -34.640 110.663 34.038 1.00 86.73 189 ASN C O 1
ATOM 2279 N N . TYR C 3 190 ? -32.973 112.170 33.912 1.00 85.99 190 TYR C N 1
ATOM 2280 C CA . TYR C 3 190 ? -32.688 111.932 32.493 1.00 85.17 190 TYR C CA 1
ATOM 2281 C C . TYR C 3 190 ? -31.300 112.450 32.086 1.00 84.22 190 TYR C C 1
ATOM 2282 O O . TYR C 3 190 ? -30.704 113.234 32.810 1.00 84.23 190 TYR C O 1
ATOM 2291 N N . PHE C 3 191 ? -30.790 112.023 30.931 1.00 83.16 191 PHE C N 1
ATOM 2292 C CA . PHE C 3 191 ? -29.528 112.565 30.382 1.00 82.41 191 PHE C CA 1
ATOM 2293 C C . PHE C 3 191 ? -29.391 112.406 28.857 1.00 82.17 191 PHE C C 1
ATOM 2294 O O . PHE C 3 191 ? -29.961 111.482 28.270 1.00 81.87 191 PHE C O 1
ATOM 2302 N N . ILE C 3 192 ? -28.638 113.300 28.216 1.00 81.89 192 ILE C N 1
ATOM 2303 C CA . ILE C 3 192 ? -28.345 113.136 26.785 1.00 81.72 192 ILE C CA 1
ATOM 2304 C C . ILE C 3 192 ? -26.948 112.551 26.559 1.00 81.22 192 ILE C C 1
ATOM 2305 O O . ILE C 3 192 ? -26.011 112.904 27.256 1.00 81.02 192 ILE C O 1
ATOM 2310 N N . ILE C 3 193 ? -26.828 111.642 25.596 1.00 81.13 193 ILE C N 1
ATOM 2311 C CA . ILE C 3 193 ? -25.539 111.025 25.247 1.00 80.87 193 ILE C CA 1
ATOM 2312 C C . ILE C 3 193 ? -25.472 110.603 23.767 1.00 81.18 193 ILE C C 1
ATOM 2313 O O . ILE C 3 193 ? -26.482 110.211 23.163 1.00 81.14 193 ILE C O 1
ATOM 2318 N N . SER C 3 194 ? -24.267 110.688 23.207 1.00 81.33 194 SER C N 1
ATOM 2319 C CA . SER C 3 194 ? -24.004 110.324 21.827 1.00 81.35 194 SER C CA 1
ATOM 2320 C C . SER C 3 194 ? -23.778 108.842 21.762 1.00 81.28 194 SER C C 1
ATOM 2321 O O . SER C 3 194 ? -23.141 108.271 22.642 1.00 81.23 194 SER C O 1
ATOM 2324 N N . VAL C 3 195 ? -24.274 108.235 20.693 1.00 81.46 195 VAL C N 1
ATOM 2325 C CA . VAL C 3 195 ? -24.163 106.796 20.478 1.00 81.36 195 VAL C CA 1
ATOM 2326 C C . VAL C 3 195 ? -22.779 106.257 20.812 1.00 81.53 195 VAL C C 1
ATOM 2327 O O . VAL C 3 195 ? -22.666 105.266 21.530 1.00 81.47 195 VAL C O 1
ATOM 2331 N N . ASP C 3 196 ? -21.732 106.919 20.325 1.00 81.90 196 ASP C N 1
ATOM 2332 C CA . ASP C 3 196 ? -20.380 106.423 20.552 1.00 82.51 196 ASP C CA 1
ATOM 2333 C C . ASP C 3 196 ? -19.905 106.612 21.975 1.00 82.54 196 ASP C C 1
ATOM 2334 O O . ASP C 3 196 ? -19.319 105.694 22.557 1.00 82.70 196 ASP C O 1
ATOM 2339 N N . GLU C 3 197 ? -20.173 107.783 22.547 1.00 82.42 197 GLU C N 1
ATOM 2340 C CA . GLU C 3 197 ? -19.861 108.010 23.951 1.00 82.50 197 GLU C CA 1
ATOM 2341 C C . GLU C 3 197 ? -20.526 106.885 24.783 1.00 82.04 197 GLU C C 1
ATOM 2342 O O . GLU C 3 197 ? -19.943 106.368 25.744 1.00 82.10 197 GLU C O 1
ATOM 2348 N N . LEU C 3 198 ? -21.718 106.470 24.362 1.00 81.43 198 LEU C N 1
ATOM 2349 C CA . LEU C 3 198 ? -22.410 105.365 24.987 1.00 80.79 198 LEU C CA 1
ATOM 2350 C C . LEU C 3 198 ? -21.617 104.091 24.794 1.00 80.77 198 LEU C C 1
ATOM 2351 O O . LEU C 3 198 ? -21.315 103.387 25.761 1.00 81.00 198 LEU C O 1
ATOM 2356 N N . LYS C 3 199 ? -21.274 103.796 23.548 1.00 80.35 199 LYS C N 1
ATOM 2357 C CA . LYS C 3 199 ? -20.541 102.583 23.258 1.00 80.56 199 LYS C CA 1
ATOM 2358 C C . LYS C 3 199 ? -19.243 102.543 24.047 1.00 80.86 199 LYS C C 1
ATOM 2359 O O . LYS C 3 199 ? -18.803 101.483 24.486 1.00 80.29 199 LYS C O 1
ATOM 2365 N N . GLU C 3 200 ? -18.638 103.712 24.229 1.00 81.78 200 GLU C N 1
ATOM 2366 C CA . GLU C 3 200 ? -17.427 103.833 25.034 1.00 83.02 200 GLU C CA 1
ATOM 2367 C C . GLU C 3 200 ? -17.784 103.526 26.480 1.00 83.00 200 GLU C C 1
ATOM 2368 O O . GLU C 3 200 ? -17.093 102.749 27.134 1.00 83.05 200 GLU C O 1
ATOM 2374 N N . GLU C 3 201 ? -18.883 104.103 26.966 1.00 83.24 201 GLU C N 1
ATOM 2375 C CA . GLU C 3 201 ? -19.328 103.836 28.320 1.00 83.67 201 GLU C CA 1
ATOM 2376 C C . GLU C 3 201 ? -19.603 102.361 28.539 1.00 83.60 201 GLU C C 1
ATOM 2377 O O . GLU C 3 201 ? -19.337 101.844 29.620 1.00 84.11 201 GLU C O 1
ATOM 2383 N N . LEU C 3 202 ? -20.122 101.672 27.529 1.00 83.08 202 LEU C N 1
ATOM 2384 C CA . LEU C 3 202 ? -20.503 100.274 27.720 1.00 82.65 202 LEU C CA 1
ATOM 2385 C C . LEU C 3 202 ? -19.398 99.270 27.467 1.00 82.47 202 LEU C C 1
ATOM 2386 O O . LEU C 3 202 ? -19.568 98.082 27.738 1.00 82.66 202 LEU C O 1
ATOM 2391 N N . ILE C 3 203 ? -18.267 99.756 26.967 1.00 82.38 203 ILE C N 1
ATOM 2392 C CA . ILE C 3 203 ? -17.192 98.912 26.434 1.00 82.27 203 ILE C CA 1
ATOM 2393 C C . ILE C 3 203 ? -17.730 98.076 25.274 1.00 82.81 203 ILE C C 1
ATOM 2394 O O . ILE C 3 203 ? -17.428 96.890 25.137 1.00 82.93 203 ILE C O 1
ATOM 2399 N N . ALA C 3 204 ? -18.547 98.710 24.441 1.00 83.57 204 ALA C N 1
ATOM 2400 C CA . ALA C 3 204 ? -19.048 98.074 23.231 1.00 84.36 204 ALA C CA 1
ATOM 2401 C C . ALA C 3 204 ? -18.041 98.368 22.142 1.00 85.17 204 ALA C C 1
ATOM 2402 O O . ALA C 3 204 ? -18.338 99.061 21.166 1.00 85.18 204 ALA C O 1
ATOM 2404 N N . TYR C 3 205 ? -16.830 97.853 22.338 1.00 86.43 205 TYR C N 1
ATOM 2405 C CA . TYR C 3 205 ? -15.719 98.136 21.449 1.00 87.72 205 TYR C CA 1
ATOM 2406 C C . TYR C 3 205 ? -14.587 97.168 21.671 1.00 88.74 205 TYR C C 1
ATOM 2407 O O . TYR C 3 205 ? -14.530 96.474 22.689 1.00 88.67 205 TYR C O 1
ATOM 2416 N N . THR C 3 206 ? -13.671 97.162 20.711 1.00 90.09 206 THR C N 1
ATOM 2417 C CA . THR C 3 206 ? -12.396 96.490 20.853 1.00 91.43 206 THR C CA 1
ATOM 2418 C C . THR C 3 206 ? -11.309 97.306 20.138 1.00 92.38 206 THR C C 1
ATOM 2419 O O . THR C 3 206 ? -11.585 98.381 19.588 1.00 92.35 206 THR C O 1
ATOM 2423 N N . PHE C 3 207 ? -10.076 96.811 20.182 1.00 93.92 207 PHE C N 1
ATOM 2424 C CA . PHE C 3 207 ? -8.996 97.309 19.322 1.00 95.57 207 PHE C CA 1
ATOM 2425 C C . PHE C 3 207 ? -8.310 96.093 18.690 1.00 96.74 207 PHE C C 1
ATOM 2426 O O . PHE C 3 207 ? -8.942 95.041 18.526 1.00 97.10 207 PHE C O 1
ATOM 2434 N N . ASP C 3 208 ? -7.043 96.235 18.303 1.00 98.04 208 ASP C N 1
ATOM 2435 C CA . ASP C 3 208 ? -6.235 95.081 17.934 1.00 99.37 208 ASP C CA 1
ATOM 2436 C C . ASP C 3 208 ? -5.067 95.448 17.020 1.00 99.86 208 ASP C C 1
ATOM 2437 O O . ASP C 3 208 ? -5.250 95.664 15.811 1.00 99.68 208 ASP C O 1
ATOM 2442 N N . LYS C 3 209 ? -3.876 95.519 17.629 1.00 100.41 209 LYS C N 1
ATOM 2443 C CA . LYS C 3 209 ? -2.565 95.541 16.930 1.00 100.66 209 LYS C CA 1
ATOM 2444 C C . LYS C 3 209 ? -2.320 96.662 15.883 1.00 101.02 209 LYS C C 1
ATOM 2445 O O . LYS C 3 209 ? -1.356 96.609 15.104 1.00 101.17 209 LYS C O 1
ATOM 2451 N N . ASP C 3 210 ? -3.181 97.679 15.895 1.00 101.51 210 ASP C N 1
ATOM 2452 C CA . ASP C 3 210 ? -3.134 98.791 14.932 1.00 101.66 210 ASP C CA 1
ATOM 2453 C C . ASP C 3 210 ? -3.299 100.153 15.629 1.00 101.58 210 ASP C C 1
ATOM 2454 O O . ASP C 3 210 ? -3.142 101.209 15.005 1.00 101.79 210 ASP C O 1
ATOM 2459 N N . GLY C 3 211 ? -3.610 100.115 16.922 1.00 101.30 211 GLY C N 1
ATOM 2460 C CA . GLY C 3 211 ? -3.962 101.317 17.650 1.00 100.89 211 GLY C CA 1
ATOM 2461 C C . GLY C 3 211 ? -5.454 101.403 17.919 1.00 100.53 211 GLY C C 1
ATOM 2462 O O . GLY C 3 211 ? -5.931 100.872 18.928 1.00 100.32 211 GLY C O 1
ATOM 2463 N N . ASN C 3 212 ? -6.186 102.029 16.987 1.00 100.13 212 ASN C N 1
ATOM 2464 C CA . ASN C 3 212 ? -7.523 102.619 17.268 1.00 99.65 212 ASN C CA 1
ATOM 2465 C C . ASN C 3 212 ? -8.778 101.736 17.491 1.00 99.02 212 ASN C C 1
ATOM 2466 O O . ASN C 3 212 ? -8.739 100.499 17.400 1.00 98.99 212 ASN C O 1
ATOM 2471 N N . ILE C 3 213 ? -9.873 102.430 17.818 1.00 98.04 213 ILE C N 1
ATOM 2472 C CA . ILE C 3 213 ? -11.172 101.857 18.187 1.00 96.80 213 ILE C CA 1
ATOM 2473 C C . ILE C 3 213 ? -11.736 100.951 17.126 1.00 95.52 213 ILE C C 1
ATOM 2474 O O . ILE C 3 213 ? -11.472 101.129 15.932 1.00 95.60 213 ILE C O 1
ATOM 2479 N N . GLU C 3 214 ? -12.531 99.991 17.574 1.00 93.70 214 GLU C N 1
ATOM 2480 C CA . GLU C 3 214 ? -13.317 99.170 16.678 1.00 91.92 214 GLU C CA 1
ATOM 2481 C C . GLU C 3 214 ? -14.663 98.923 17.347 1.00 90.41 214 GLU C C 1
ATOM 2482 O O . GLU C 3 214 ? -14.780 98.077 18.243 1.00 90.64 214 GLU C O 1
ATOM 2488 N N . TYR C 3 215 ? -15.670 99.682 16.930 1.00 88.09 215 TYR C N 1
ATOM 2489 C CA . TYR C 3 215 ? -16.990 99.577 17.533 1.00 85.92 215 TYR C CA 1
ATOM 2490 C C . TYR C 3 215 ? -17.745 98.291 17.199 1.00 84.48 215 TYR C C 1
ATOM 2491 O O . TYR C 3 215 ? -17.554 97.708 16.130 1.00 83.98 215 TYR C O 1
ATOM 2500 N N . LYS C 3 216 ? -18.585 97.855 18.140 1.00 82.71 216 LYS C N 1
ATOM 2501 C CA . LYS C 3 216 ? -19.027 96.470 18.192 1.00 81.16 216 LYS C CA 1
ATOM 2502 C C . LYS C 3 216 ? -20.341 96.143 17.513 1.00 80.90 216 LYS C C 1
ATOM 2503 O O . LYS C 3 216 ? -20.512 95.032 16.966 1.00 81.16 216 LYS C O 1
ATOM 2509 N N . TYR C 3 217 ? -21.283 97.070 17.533 1.00 79.65 217 TYR C N 1
ATOM 2510 C CA . TYR C 3 217 ? -22.473 96.816 16.741 1.00 78.59 217 TYR C CA 1
ATOM 2511 C C . TYR C 3 217 ? -22.623 97.999 15.785 1.00 78.62 217 TYR C C 1
ATOM 2512 O O . TYR C 3 217 ? -23.412 98.920 16.027 1.00 78.86 217 TYR C O 1
ATOM 2521 N N . PRO C 3 218 ? -21.833 97.974 14.684 1.00 78.45 218 PRO C N 1
ATOM 2522 C CA . PRO C 3 218 ? -21.667 99.124 13.811 1.00 78.19 218 PRO C CA 1
ATOM 2523 C C . PRO C 3 218 ? -22.980 99.752 13.340 1.00 78.03 218 PRO C C 1
ATOM 2524 O O . PRO C 3 218 ? -23.079 100.972 13.303 1.00 78.30 218 PRO C O 1
ATOM 2528 N N . ASP C 3 219 ? -23.976 98.945 12.989 1.00 77.67 219 ASP C N 1
ATOM 2529 C CA . ASP C 3 219 ? -25.242 99.512 12.524 1.00 77.54 219 ASP C CA 1
ATOM 2530 C C . ASP C 3 219 ? -26.269 99.496 13.634 1.00 76.96 219 ASP C C 1
ATOM 2531 O O . ASP C 3 219 ? -26.610 98.448 14.182 1.00 77.06 219 ASP C O 1
ATOM 2536 N N . PHE C 3 220 ? -26.768 100.685 13.933 1.00 76.30 220 PHE C N 1
ATOM 2537 C CA . PHE C 3 220 ? -27.529 100.953 15.140 1.00 75.49 220 PHE C CA 1
ATOM 2538 C C . PHE C 3 220 ? -28.677 100.007 15.453 1.00 75.29 220 PHE C C 1
ATOM 2539 O O . PHE C 3 220 ? -28.738 99.477 16.558 1.00 75.38 220 PHE C O 1
ATOM 2547 N N . PRO C 3 221 ? -29.600 99.795 14.502 1.00 75.10 221 PRO C N 1
ATOM 2548 C CA . PRO C 3 221 ? -30.773 99.013 14.871 1.00 74.99 221 PRO C CA 1
ATOM 2549 C C . PRO C 3 221 ? -30.396 97.665 15.424 1.00 74.63 221 PRO C C 1
ATOM 2550 O O . PRO C 3 221 ? -31.145 97.103 16.221 1.00 74.63 221 PRO C O 1
ATOM 2554 N N . ILE C 3 222 ? -29.232 97.165 15.020 1.00 74.15 222 ILE C N 1
ATOM 2555 C CA . ILE C 3 222 ? -28.727 95.915 15.563 1.00 73.61 222 ILE C CA 1
ATOM 2556 C C . ILE C 3 222 ? -28.133 96.117 16.951 1.00 73.59 222 ILE C C 1
ATOM 2557 O O . ILE C 3 222 ? -28.301 95.275 17.837 1.00 73.79 222 ILE C O 1
ATOM 2562 N N . PHE C 3 223 ? -27.483 97.256 17.146 1.00 73.59 223 PHE C N 1
ATOM 2563 C CA . PHE C 3 223 ? -26.935 97.619 18.441 1.00 73.77 223 PHE C CA 1
ATOM 2564 C C . PHE C 3 223 ? -28.058 97.783 19.445 1.00 73.91 223 PHE C C 1
ATOM 2565 O O . PHE C 3 223 ? -28.007 97.234 20.555 1.00 74.15 223 PHE C O 1
ATOM 2573 N N . LYS C 3 224 ? -29.077 98.537 19.038 1.00 73.85 224 LYS C N 1
ATOM 2574 C CA . LYS C 3 224 ? -30.218 98.830 19.897 1.00 73.64 224 LYS C CA 1
ATOM 2575 C C . LYS C 3 224 ? -30.854 97.548 20.379 1.00 72.92 224 LYS C C 1
ATOM 2576 O O . LYS C 3 224 ? -31.204 97.433 21.534 1.00 73.11 224 LYS C O 1
ATOM 2582 N N . ARG C 3 225 ? -30.962 96.581 19.486 1.00 72.49 225 ARG C N 1
ATOM 2583 C CA . ARG C 3 225 ? -31.640 95.344 19.779 1.00 72.38 225 ARG C CA 1
ATOM 2584 C C . ARG C 3 225 ? -30.792 94.415 20.617 1.00 72.75 225 ARG C C 1
ATOM 2585 O O . ARG C 3 225 ? -31.301 93.762 21.546 1.00 72.81 225 ARG C O 1
ATOM 2593 N N . ASP C 3 226 ? -29.512 94.315 20.262 1.00 72.87 226 ASP C N 1
ATOM 2594 C CA . ASP C 3 226 ? -28.669 93.300 20.875 1.00 73.01 226 ASP C CA 1
ATOM 2595 C C . ASP C 3 226 ? -28.014 93.812 22.139 1.00 72.86 226 ASP C C 1
ATOM 2596 O O . ASP C 3 226 ? -27.612 93.038 23.002 1.00 73.20 226 ASP C O 1
ATOM 2601 N N . VAL C 3 227 ? -27.945 95.122 22.274 1.00 72.48 227 VAL C N 1
ATOM 2602 C CA . VAL C 3 227 ? -27.379 95.661 23.477 1.00 72.21 227 VAL C CA 1
ATOM 2603 C C . VAL C 3 227 ? -28.392 96.460 24.288 1.00 72.42 227 VAL C C 1
ATOM 2604 O O . VAL C 3 227 ? -28.716 96.067 25.426 1.00 72.54 227 VAL C O 1
ATOM 2608 N N . LEU C 3 228 ? -28.898 97.559 23.720 1.00 71.72 228 LEU C N 1
ATOM 2609 C CA . LEU C 3 228 ? -29.718 98.459 24.513 1.00 71.43 228 LEU C CA 1
ATOM 2610 C C . LEU C 3 228 ? -30.965 97.801 25.125 1.00 71.89 228 LEU C C 1
ATOM 2611 O O . LEU C 3 228 ? -31.170 97.865 26.340 1.00 72.20 228 LEU C O 1
ATOM 2616 N N . ASN C 3 229 ? -31.764 97.113 24.319 1.00 71.95 229 ASN C N 1
ATOM 2617 C CA . ASN C 3 229 ? -32.956 96.482 24.852 1.00 72.16 229 ASN C CA 1
ATOM 2618 C C . ASN C 3 229 ? -32.628 95.419 25.878 1.00 72.43 229 ASN C C 1
ATOM 2619 O O . ASN C 3 229 ? -32.999 95.563 27.045 1.00 72.81 229 ASN C O 1
ATOM 2624 N N . LYS C 3 230 ? -31.922 94.368 25.452 1.00 72.45 230 LYS C N 1
ATOM 2625 C CA . LYS C 3 230 ? -31.567 93.265 26.338 1.00 72.46 230 LYS C CA 1
ATOM 2626 C C . LYS C 3 230 ? -31.162 93.903 27.642 1.00 72.35 230 LYS C C 1
ATOM 2627 O O . LYS C 3 230 ? -31.655 93.537 28.693 1.00 72.40 230 LYS C O 1
ATOM 2633 N N . ALA C 3 231 ? -30.273 94.889 27.557 1.00 72.28 231 ALA C N 1
ATOM 2634 C CA . ALA C 3 231 ? -29.787 95.585 28.729 1.00 71.83 231 ALA C CA 1
ATOM 2635 C C . ALA C 3 231 ? -30.950 96.148 29.537 1.00 71.60 231 ALA C C 1
ATOM 2636 O O . ALA C 3 231 ? -31.208 95.699 30.662 1.00 71.58 231 ALA C O 1
ATOM 2638 N N . ILE C 3 232 ? -31.664 97.099 28.944 1.00 71.20 232 ILE C N 1
ATOM 2639 C CA . ILE C 3 232 ? -32.783 97.746 29.610 1.00 71.26 232 ILE C CA 1
ATOM 2640 C C . ILE C 3 232 ? -33.723 96.724 30.253 1.00 71.32 232 ILE C C 1
ATOM 2641 O O . ILE C 3 232 ? -34.091 96.874 31.423 1.00 71.27 232 ILE C O 1
ATOM 2646 N N . ALA C 3 233 ? -34.072 95.678 29.498 1.00 71.28 233 ALA C N 1
ATOM 2647 C CA . ALA C 3 233 ? -34.868 94.561 30.015 1.00 71.36 233 ALA C CA 1
ATOM 2648 C C . ALA C 3 233 ? -34.424 94.140 31.413 1.00 71.88 233 ALA C C 1
ATOM 2649 O O . ALA C 3 233 ? -35.188 94.205 32.380 1.00 71.57 233 ALA C O 1
ATOM 2651 N N . GLU C 3 234 ? -33.155 93.752 31.495 1.00 72.89 234 GLU C N 1
ATOM 2652 C CA . GLU C 3 234 ? -32.595 93.098 32.654 1.00 73.59 234 GLU C CA 1
ATOM 2653 C C . GLU C 3 234 ? -32.448 94.070 33.791 1.00 72.77 234 GLU C C 1
ATOM 2654 O O . GLU C 3 234 ? -32.580 93.688 34.950 1.00 72.67 234 GLU C O 1
ATOM 2660 N N . ILE C 3 235 ? -32.185 95.328 33.480 1.00 72.58 235 ILE C N 1
ATOM 2661 C CA . ILE C 3 235 ? -32.088 96.286 34.559 1.00 72.94 235 ILE C CA 1
ATOM 2662 C C . ILE C 3 235 ? -33.431 96.352 35.265 1.00 73.62 235 ILE C C 1
ATOM 2663 O O . ILE C 3 235 ? -33.546 96.002 36.451 1.00 73.41 235 ILE C O 1
ATOM 2668 N N . LYS C 3 236 ? -34.451 96.756 34.509 1.00 74.46 236 LYS C N 1
ATOM 2669 C CA . LYS C 3 236 ? -35.832 96.751 34.994 1.00 75.31 236 LYS C CA 1
ATOM 2670 C C . LYS C 3 236 ? -36.151 95.495 35.817 1.00 75.53 236 LYS C C 1
ATOM 2671 O O . LYS C 3 236 ? -36.792 95.576 36.864 1.00 75.35 236 LYS C O 1
ATOM 2677 N N . LYS C 3 237 ? -35.652 94.358 35.344 1.00 76.01 237 LYS C N 1
ATOM 2678 C CA . LYS C 3 237 ? -35.983 93.060 35.885 1.00 76.79 237 LYS C CA 1
ATOM 2679 C C . LYS C 3 237 ? -35.269 92.776 37.194 1.00 77.25 237 LYS C C 1
ATOM 2680 O O . LYS C 3 237 ? -35.780 92.022 38.016 1.00 77.16 237 LYS C O 1
ATOM 2686 N N . LYS C 3 238 ? -34.090 93.370 37.395 1.00 78.02 238 LYS C N 1
ATOM 2687 C CA . LYS C 3 238 ? -33.238 92.980 38.529 1.00 78.39 238 LYS C CA 1
ATOM 2688 C C . LYS C 3 238 ? -32.800 94.107 39.446 1.00 79.12 238 LYS C C 1
ATOM 2689 O O . LYS C 3 238 ? -31.942 93.911 40.295 1.00 79.23 238 LYS C O 1
ATOM 2695 N N . THR C 3 239 ? -33.376 95.290 39.291 1.00 80.31 239 THR C N 1
ATOM 2696 C CA . THR C 3 239 ? -32.870 96.449 40.026 1.00 81.04 239 THR C CA 1
ATOM 2697 C C . THR C 3 239 ? -33.949 97.393 40.499 1.00 81.66 239 THR C C 1
ATOM 2698 O O . THR C 3 239 ? -35.110 97.273 40.145 1.00 81.69 239 THR C O 1
ATOM 2702 N N . GLU C 3 240 ? -33.501 98.360 41.276 1.00 82.60 240 GLU C N 1
ATOM 2703 C CA . GLU C 3 240 ? -34.281 99.485 41.760 1.00 83.82 240 GLU C CA 1
ATOM 2704 C C . GLU C 3 240 ? -34.787 100.430 40.657 1.00 84.41 240 GLU C C 1
ATOM 2705 O O . GLU C 3 240 ? -35.819 101.088 40.834 1.00 84.99 240 GLU C O 1
ATOM 2711 N N . ILE C 3 241 ? -34.065 100.505 39.537 1.00 84.82 241 ILE C N 1
ATOM 2712 C CA . ILE C 3 241 ? -34.422 101.388 38.426 1.00 85.17 241 ILE C CA 1
ATOM 2713 C C . ILE C 3 241 ? -35.716 100.900 37.806 1.00 85.65 241 ILE C C 1
ATOM 2714 O O . ILE C 3 241 ? -35.721 99.961 37.017 1.00 85.69 241 ILE C O 1
ATOM 2719 N N . SER C 3 242 ? -36.806 101.557 38.187 1.00 86.54 242 SER C N 1
ATOM 2720 C CA . SER C 3 242 ? -38.172 101.207 37.789 1.00 87.11 242 SER C CA 1
ATOM 2721 C C . SER C 3 242 ? -38.499 101.387 36.293 1.00 87.52 242 SER C C 1
ATOM 2722 O O . SER C 3 242 ? -38.987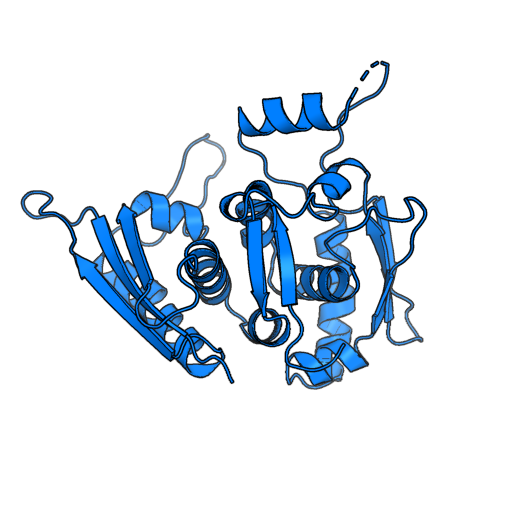 100.457 35.654 1.00 87.69 242 SER C O 1
ATOM 2725 N N . PHE C 3 243 ? -38.266 102.571 35.734 1.00 88.03 243 PHE C N 1
ATOM 2726 C CA . PHE C 3 243 ? -38.515 102.765 34.298 1.00 88.94 243 PHE C CA 1
ATOM 2727 C C . PHE C 3 243 ? -37.249 103.263 33.605 1.00 88.45 243 PHE C C 1
ATOM 2728 O O . PHE C 3 243 ? -36.536 104.111 34.136 1.00 88.37 243 PHE C O 1
ATOM 2736 N N . VAL C 3 244 ? -36.952 102.716 32.434 1.00 88.11 244 VAL C N 1
ATOM 2737 C CA . VAL C 3 244 ? -35.899 103.276 31.604 1.00 87.97 244 VAL C CA 1
ATOM 2738 C C . VAL C 3 244 ? -36.308 103.264 30.152 1.00 87.90 244 VAL C C 1
ATOM 2739 O O . VAL C 3 244 ? -36.644 102.221 29.595 1.00 87.84 244 VAL C O 1
ATOM 2743 N N . GLY C 3 245 ? -36.259 104.431 29.538 1.00 87.91 245 GLY C N 1
ATOM 2744 C CA . GLY C 3 245 ? -36.560 104.557 28.136 1.00 88.24 245 GLY C CA 1
ATOM 2745 C C . GLY C 3 245 ? -35.561 105.503 27.539 1.00 88.55 245 GLY C C 1
ATOM 2746 O O . GLY C 3 245 ? -34.782 106.143 28.252 1.00 88.67 245 GLY C O 1
ATOM 2747 N N . PHE C 3 246 ? -35.584 105.596 26.223 1.00 88.73 246 PHE C N 1
ATOM 2748 C 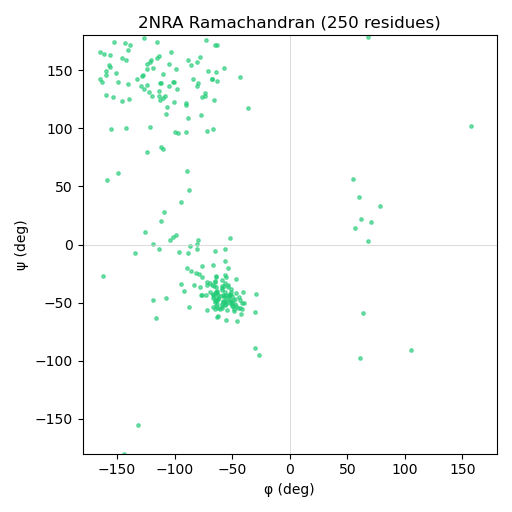CA . PHE C 3 246 ? -34.683 106.482 25.530 1.00 89.10 246 PHE C CA 1
ATOM 2749 C C . PHE C 3 246 ? -35.257 106.839 24.175 1.00 88.95 246 PHE C C 1
ATOM 2750 O O . PHE C 3 246 ? -36.058 106.100 23.618 1.00 89.06 246 PHE C O 1
ATOM 2758 N N . THR C 3 247 ? -34.858 107.986 23.657 1.00 88.85 247 THR C N 1
ATOM 2759 C CA . THR C 3 247 ? -35.411 108.482 22.421 1.00 88.97 247 THR C CA 1
ATOM 2760 C C . THR C 3 247 ? -34.285 109.131 21.653 1.00 89.26 247 THR C C 1
ATOM 2761 O O . THR C 3 247 ? -33.265 109.487 22.250 1.00 89.47 247 THR C O 1
ATOM 2765 N N . VAL C 3 248 ? -34.454 109.258 20.337 1.00 89.31 248 VAL C N 1
ATOM 2766 C CA . VAL C 3 248 ? -33.488 109.971 19.502 1.00 89.45 248 VAL C CA 1
ATOM 2767 C C . VAL C 3 248 ? -33.513 111.429 19.911 1.00 89.48 248 VAL C C 1
ATOM 2768 O O . VAL C 3 248 ? -34.577 112.035 19.939 1.00 89.45 248 VAL C O 1
ATOM 2772 N N . HIS C 3 249 ? -32.374 111.996 20.282 1.00 89.76 249 HIS C N 1
ATOM 2773 C CA . HIS C 3 249 ? -32.447 113.358 20.780 1.00 90.33 249 HIS C CA 1
ATOM 2774 C C . HIS C 3 249 ? -32.354 114.372 19.685 1.00 90.56 249 HIS C C 1
ATOM 2775 O O . HIS C 3 249 ? -33.194 115.265 19.598 1.00 90.56 249 HIS C O 1
ATOM 2782 N N . GLU C 3 250 ? -31.310 114.270 18.879 1.00 90.94 250 GLU C N 1
ATOM 2783 C CA . GLU C 3 250 ? -31.171 115.213 17.794 1.00 91.52 250 GLU C CA 1
ATOM 2784 C C . GLU C 3 250 ? -31.067 114.504 16.450 1.00 91.65 250 GLU C C 1
ATOM 2785 O O . GLU C 3 250 ? -30.611 113.351 16.378 1.00 91.74 250 GLU C O 1
ATOM 2791 N N . LYS C 3 251 ? -31.534 115.210 15.417 1.00 91.59 251 LYS C N 1
ATOM 2792 C CA . LYS C 3 251 ? -31.559 114.752 14.024 1.00 91.71 251 LYS C CA 1
ATOM 2793 C C . LYS C 3 251 ? -30.433 113.779 13.609 1.00 91.50 251 LYS C C 1
ATOM 2794 O O . LYS C 3 251 ? -30.580 112.555 13.710 1.00 90.92 251 LYS C O 1
ATOM 2800 N N . GLU C 3 252 ? -29.317 114.363 13.155 1.00 91.49 252 GLU C N 1
ATOM 2801 C CA . GLU C 3 252 ? -28.250 113.680 12.405 1.00 91.29 252 GLU C CA 1
ATOM 2802 C C . GLU C 3 252 ? -28.581 113.452 10.906 1.00 91.50 252 GLU C C 1
ATOM 2803 O O . GLU C 3 252 ? -28.143 112.460 10.303 1.00 91.61 252 GLU C O 1
ATOM 2809 N N . GLY C 3 253 ? -29.327 114.383 10.302 1.00 91.39 253 GLY C N 1
ATOM 2810 C CA . GLY C 3 253 ? -29.814 114.211 8.932 1.00 91.04 253 GLY C CA 1
ATOM 2811 C C . GLY C 3 253 ? -30.711 112.986 8.840 1.00 90.89 253 GLY C C 1
ATOM 2812 O O . GLY C 3 253 ? -31.897 113.056 9.180 1.00 90.77 253 GLY C O 1
ATOM 2813 N N . ARG C 3 254 ? -30.136 111.866 8.391 1.00 90.73 254 ARG C N 1
ATOM 2814 C CA . ARG C 3 254 ? -30.837 110.573 8.337 1.00 90.60 254 ARG C CA 1
ATOM 2815 C C . ARG C 3 254 ? -30.341 109.596 9.412 1.00 90.52 254 ARG C C 1
ATOM 2816 O O . ARG C 3 254 ? -31.146 108.965 10.094 1.00 90.34 254 ARG C O 1
ATOM 2818 N N . LYS C 3 255 ? -29.019 109.485 9.557 1.00 90.53 255 LYS C N 1
ATOM 2819 C CA . LYS C 3 255 ? -28.383 108.635 10.577 1.00 90.51 255 LYS C CA 1
ATOM 2820 C C . LYS C 3 255 ? -28.719 109.104 12.006 1.00 90.44 255 LYS C C 1
ATOM 2821 O O . LYS C 3 255 ? -29.311 110.177 12.188 1.00 90.64 255 LYS C O 1
ATOM 2827 N N . ILE C 3 256 ? -28.331 108.306 13.006 1.00 90.11 256 ILE C N 1
ATOM 2828 C CA . ILE C 3 256 ? -28.697 108.548 14.408 1.00 89.60 256 ILE C CA 1
ATOM 2829 C C . ILE C 3 256 ? -27.497 108.904 15.298 1.00 89.26 256 ILE C C 1
ATOM 2830 O O . ILE C 3 256 ? -26.468 108.215 15.277 1.00 89.41 256 ILE C O 1
ATOM 2835 N N . SER C 3 257 ? -27.642 109.965 16.090 1.00 88.57 257 SER C N 1
ATOM 2836 C CA . SER C 3 257 ? -26.483 110.609 16.714 1.00 88.00 257 SER C CA 1
ATOM 2837 C C . SER C 3 257 ? -26.478 110.614 18.240 1.00 87.57 257 SER C C 1
ATOM 2838 O O . SER C 3 257 ? -25.460 110.305 18.869 1.00 87.42 257 SER C O 1
ATOM 2841 N N . LYS C 3 258 ? -27.605 111.001 18.826 1.00 86.99 258 LYS C N 1
ATOM 2842 C CA . LYS C 3 258 ? -27.691 111.206 20.258 1.00 86.65 258 LYS C CA 1
ATOM 2843 C C . LYS C 3 258 ? -29.013 110.699 20.791 1.00 86.48 258 LYS C C 1
ATOM 2844 O O . LYS C 3 258 ? -30.066 110.909 20.187 1.00 86.56 258 LYS C O 1
ATOM 2850 N N . LEU C 3 259 ? -28.944 110.042 21.942 1.00 86.27 259 LEU C N 1
ATOM 2851 C CA . LEU C 3 259 ? -30.124 109.553 22.619 1.00 85.96 259 LEU C CA 1
ATOM 2852 C C . LEU C 3 259 ? -30.386 110.332 23.886 1.00 85.80 259 LEU C C 1
ATOM 2853 O O . LEU C 3 259 ? -29.451 110.787 24.549 1.00 85.62 259 LEU C O 1
ATOM 2858 N N . LYS C 3 260 ? -31.665 110.488 24.208 1.00 85.63 260 LYS C N 1
ATOM 2859 C CA . LYS C 3 260 ? -32.070 110.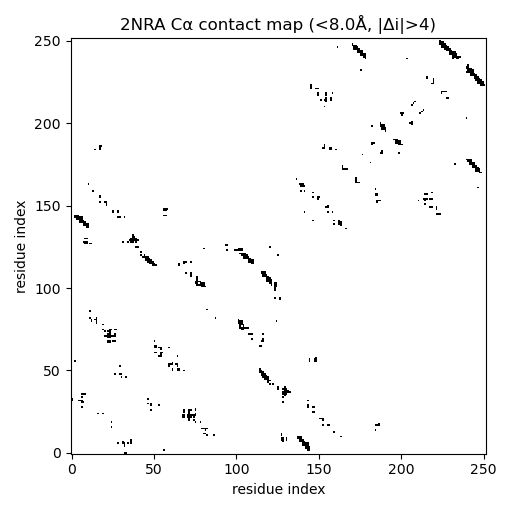970 25.518 1.00 85.71 260 LYS C CA 1
ATOM 2860 C C . LYS C 3 260 ? -32.631 109.778 26.293 1.00 85.79 260 LYS C C 1
ATOM 2861 O O . LYS C 3 260 ? -33.599 109.160 25.874 1.00 85.91 260 LYS C O 1
ATOM 2867 N N . PHE C 3 261 ? -31.989 109.454 27.408 1.00 85.93 261 PHE C N 1
ATOM 2868 C CA . PHE C 3 261 ? -32.431 108.392 28.291 1.00 86.18 261 PHE C CA 1
ATOM 2869 C C . PHE C 3 261 ? -33.203 109.021 29.426 1.00 86.62 261 PHE C C 1
ATOM 2870 O O . PHE C 3 261 ? -32.754 110.005 30.005 1.00 86.50 261 PHE C O 1
ATOM 2878 N N . GLU C 3 262 ? -34.358 108.464 29.756 1.00 87.33 262 GLU C N 1
ATOM 2879 C CA . GLU C 3 262 ? -35.024 108.859 30.990 1.00 88.51 262 GLU C CA 1
ATOM 2880 C C . GLU C 3 262 ? -35.222 107.644 31.882 1.00 88.55 262 GLU C C 1
ATOM 2881 O O . GLU C 3 262 ? -35.232 106.513 31.392 1.00 88.78 262 GLU C O 1
ATOM 2887 N N . PHE C 3 263 ? -35.367 107.878 33.185 1.00 88.86 263 PHE C N 1
ATOM 2888 C CA . PHE C 3 263 ? -35.513 106.799 34.153 1.00 89.39 263 PHE C CA 1
ATOM 2889 C C . PHE C 3 263 ? -36.026 107.282 35.498 1.00 90.44 263 PHE C C 1
ATOM 2890 O O . PHE C 3 263 ? -35.656 108.363 35.958 1.00 90.63 263 PHE C O 1
ATOM 2898 N N . VAL C 3 264 ? -36.874 106.484 36.135 1.00 91.64 264 VAL C N 1
ATOM 2899 C CA . VAL C 3 264 ? -37.192 106.736 37.535 1.00 93.10 264 VAL C CA 1
ATOM 2900 C C . VAL C 3 264 ? -36.687 105.575 38.370 1.00 94.08 264 VAL C C 1
ATOM 2901 O O . VAL C 3 264 ? -36.434 104.497 37.837 1.00 93.94 264 VAL C O 1
ATOM 2905 N N . VAL C 3 265 ? -36.534 105.809 39.671 1.00 95.56 265 VAL C N 1
ATOM 2906 C CA . VAL C 3 265 ? -35.941 104.837 40.580 1.00 97.16 265 VAL C CA 1
ATOM 2907 C C . VAL C 3 265 ? -36.825 104.605 41.803 1.00 98.54 265 VAL C C 1
ATOM 2908 O O . VAL C 3 265 ? -37.329 105.563 42.384 1.00 98.92 265 VAL C O 1
ATOM 2912 N N . ASP C 3 266 ? -37.002 103.345 42.200 1.00 100.31 266 ASP C N 1
ATOM 2913 C CA . ASP C 3 266 ? -37.798 103.010 43.396 1.00 102.18 266 ASP C CA 1
ATOM 2914 C C . ASP C 3 266 ? -37.067 103.254 44.713 1.00 102.88 266 ASP C C 1
ATOM 2915 O O . ASP C 3 266 ? -36.121 102.544 45.045 1.00 102.88 266 ASP C O 1
ATOM 2920 N N . GLU C 3 267 ? -37.515 104.242 45.478 1.00 104.05 267 GLU C N 1
ATOM 2921 C CA . GLU C 3 267 ? -36.965 104.408 46.814 1.00 105.36 267 GLU C CA 1
ATOM 2922 C C . GLU C 3 267 ? -37.798 103.587 47.806 1.00 105.89 267 GLU C C 1
ATOM 2923 O O . GLU C 3 267 ? -38.859 104.030 48.280 1.00 105.74 267 GLU C O 1
ATOM 2929 N N . ASP C 3 268 ? -37.301 102.378 48.096 1.00 106.56 268 ASP C N 1
ATOM 2930 C CA . ASP C 3 268 ? -38.090 101.347 48.795 1.00 107.08 268 ASP C CA 1
ATOM 2931 C C . ASP C 3 268 ? -37.496 100.831 50.113 1.00 107.20 268 ASP C C 1
ATOM 2932 O O . ASP C 3 268 ? -38.230 100.603 51.084 1.00 107.19 268 ASP C O 1
#

CATH classification: 1.10.10.10 (+1 more: 1.10.10.10)

Nearest PDB structures (foldseek):
  2nra-assembly1_C  TM=1.004E+00  e=6.122E-53  Escherichia coli
  7soz-assembly1_C  TM=8.119E-01  e=2.456E-11  Escherichia coli
  1hkq-assembly1_A  TM=8.180E-01  e=2.544E-05  Pseudomonas savastanoi
  1hkq-assembly1_B  TM=8.109E-01  e=3.669E-05  Pseudomonas savastanoi
  5b09-assembly1_A-2  TM=5.576E-01  e=5.074E+00  Cannabis sativa

Secondary structure (DSSP, 8-state):
--SS-EEEEEGGGHHHHHHS-HHHHHHHHHHHHTS-TTSPP-SS--EEEEHHHHHHHHT--HHHHHHHHHHHHHHHHH-B----SSHHHHHHHHT-------BSEEEEEEETTTTEEEEEE-TTTGGGSS--S-SGGGEEEEEHHHHHH---HHHHHHHHHHHHT---SSS-EEEEEEHHHHHHHHT-EE--SSSS-EESS-SHHHHIIIIIIHHHHHHHHHSSEEEEEEEEEE--TTS--EEEEEEEE---

Radius of gyration: 18.57 Å; Cα contacts (8 Å, |Δi|>4): 415; chains: 1; bounding box: 50×43×49 Å